Protein AF-A0A9Q0L619-F1 (afdb_monomer)

InterPro domains:
  IPR001357 BRCT domain [PF00533] (3-70)
  IPR006572 Zinc finger, DBF-type [PF07535] (158-201)
  IPR006572 Zinc finger, DBF-type [PS51265] (156-205)
  IPR006572 Zinc finger, DBF-type [SM00586] (156-204)
  IPR038545 DBF-type zinc finger superfamily [G3DSA:6.10.250.3410] (162-202)
  IPR051590 DNA Repli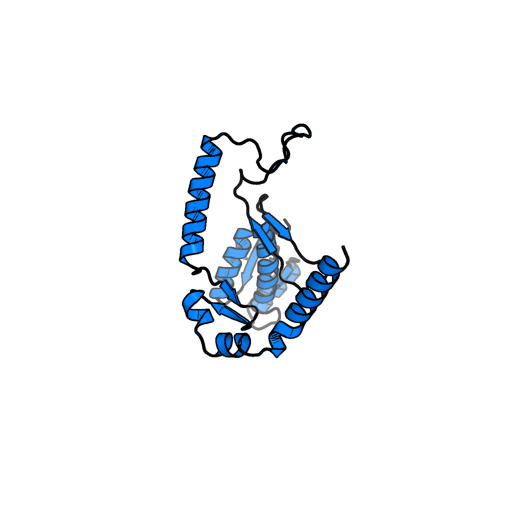cation Regulatory Kinase Subunit [PTHR15375] (3-198)

Solvent-accessible surface area (backbone atoms only — not comparable to full-atom values): 12752 Å² total; per-residue (Å²): 125,96,47,53,78,39,29,34,34,70,57,49,85,53,64,70,61,43,54,51,46,54,54,53,38,46,75,55,42,27,45,81,51,83,85,75,95,48,90,76,42,52,32,39,31,25,68,56,87,60,87,85,45,84,68,57,49,54,55,54,51,52,33,57,76,65,72,32,47,75,38,26,43,65,62,46,46,55,54,45,52,56,51,45,59,58,54,73,54,62,53,95,43,48,53,73,52,68,56,95,82,62,86,55,85,65,48,74,48,81,44,60,94,91,61,66,88,69,89,79,68,93,68,70,99,82,62,88,87,83,68,82,93,58,57,72,66,56,50,51,51,50,48,51,51,48,48,53,52,47,48,59,56,46,72,76,44,74,73,62,43,76,37,85,90,76,74,42,75,39,77,49,68,71,66,49,58,68,32,67,70,48,42,55,54,72,70,37,66,76,79,46,43,70,60,54,50,51,53,54,52,53,58,55,53,63,75,72,109

Structure (mmCIF, N/CA/C/O backbone):
data_AF-A0A9Q0L619-F1
#
_entry.id   AF-A0A9Q0L619-F1
#
loop_
_atom_site.group_PDB
_atom_site.id
_atom_site.type_symbol
_atom_site.label_atom_id
_atom_site.label_alt_id
_atom_site.label_comp_id
_atom_site.label_asym_id
_atom_site.label_entity_id
_atom_site.label_seq_id
_atom_site.pdbx_PDB_ins_code
_atom_site.Cartn_x
_atom_site.Cartn_y
_atom_site.Cartn_z
_atom_site.occupancy
_atom_site.B_iso_or_equiv
_atom_site.auth_seq_id
_atom_site.auth_comp_id
_atom_site.auth_asym_id
_atom_site.auth_atom_id
_atom_site.pdbx_PDB_model_num
ATOM 1 N N . MET A 1 1 ? 10.337 12.611 -24.050 1.00 54.41 1 MET A N 1
ATOM 2 C CA . MET A 1 1 ? 10.538 11.175 -24.346 1.00 54.41 1 MET A CA 1
ATOM 3 C C . MET A 1 1 ? 11.956 11.023 -24.878 1.00 54.41 1 MET A C 1
ATOM 5 O O . MET A 1 1 ? 12.174 11.203 -26.060 1.00 54.41 1 MET A O 1
ATOM 9 N N . GLU A 1 2 ? 12.933 10.817 -23.997 1.00 64.81 2 GLU A N 1
ATOM 10 C CA . GLU A 1 2 ? 14.366 10.989 -24.310 1.00 64.81 2 GLU A CA 1
ATOM 11 C C . GLU A 1 2 ? 14.982 9.846 -25.140 1.00 64.81 2 GLU A C 1
ATOM 13 O O . GLU A 1 2 ? 16.052 10.020 -25.712 1.00 64.81 2 GLU A O 1
ATOM 18 N N . PHE A 1 3 ? 14.319 8.691 -25.227 1.00 70.31 3 PHE 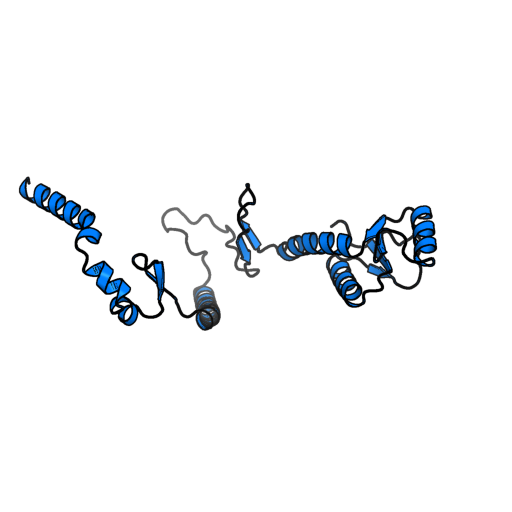A N 1
ATOM 19 C CA . PHE A 1 3 ? 14.845 7.478 -25.872 1.00 70.31 3 PHE A CA 1
ATOM 20 C C . PHE A 1 3 ? 14.018 6.988 -27.068 1.00 70.31 3 PHE A C 1
ATOM 22 O O . PHE A 1 3 ? 14.382 6.002 -27.703 1.00 70.31 3 PHE A O 1
ATOM 29 N N . LYS A 1 4 ? 12.925 7.687 -27.396 1.00 73.88 4 LYS A N 1
ATOM 30 C CA . LYS A 1 4 ? 12.053 7.336 -28.520 1.00 73.88 4 LYS A CA 1
ATOM 31 C C . LYS A 1 4 ? 12.819 7.516 -29.835 1.00 73.88 4 LYS A C 1
ATOM 33 O O . LYS A 1 4 ? 13.366 8.589 -30.072 1.00 73.88 4 LYS A O 1
ATOM 38 N N . GLY A 1 5 ? 12.862 6.472 -30.660 1.00 75.00 5 GLY A N 1
ATOM 39 C CA . GLY A 1 5 ? 13.572 6.445 -31.942 1.00 75.00 5 GLY A CA 1
ATOM 40 C C . GLY A 1 5 ? 15.089 6.260 -31.841 1.00 75.00 5 GLY A C 1
ATOM 41 O O . GLY A 1 5 ? 15.768 6.352 -32.858 1.00 75.00 5 GLY A O 1
ATOM 42 N N . LYS A 1 6 ? 15.640 6.016 -30.643 1.00 84.12 6 LYS A N 1
ATOM 43 C CA . LYS A 1 6 ? 17.080 5.772 -30.469 1.00 84.12 6 LYS A CA 1
ATOM 44 C C . LYS A 1 6 ? 17.405 4.283 -30.598 1.00 84.12 6 LYS A C 1
ATOM 46 O O . LYS A 1 6 ? 16.592 3.436 -30.222 1.00 84.12 6 LYS A O 1
ATOM 51 N N . ILE A 1 7 ? 18.592 3.990 -31.125 1.00 84.31 7 ILE A N 1
ATOM 52 C CA . ILE A 1 7 ? 19.066 2.629 -31.389 1.00 84.31 7 ILE A CA 1
ATOM 53 C C . ILE A 1 7 ? 20.064 2.208 -30.306 1.00 84.31 7 ILE A C 1
ATOM 55 O O . ILE A 1 7 ? 20.978 2.967 -29.966 1.00 84.31 7 ILE A O 1
ATOM 59 N N . PHE A 1 8 ? 19.862 1.005 -29.780 1.00 85.50 8 PHE A N 1
ATOM 60 C CA . PHE A 1 8 ? 20.612 0.395 -28.690 1.00 85.50 8 PHE A CA 1
ATOM 61 C C . PHE A 1 8 ? 21.291 -0.887 -29.176 1.00 85.50 8 PHE A C 1
ATOM 63 O O . PHE A 1 8 ? 20.665 -1.688 -29.868 1.00 85.50 8 PHE A O 1
ATOM 70 N N . PHE A 1 9 ? 22.538 -1.096 -28.767 1.00 84.88 9 PHE A N 1
ATOM 71 C CA . PHE A 1 9 ? 23.253 -2.359 -28.928 1.00 84.88 9 PHE A CA 1
ATOM 72 C C . PHE A 1 9 ? 23.432 -3.014 -27.556 1.00 84.88 9 PHE A C 1
ATOM 74 O O . PHE A 1 9 ? 23.851 -2.351 -26.604 1.00 84.88 9 PHE A O 1
ATOM 81 N N . LEU A 1 10 ? 23.072 -4.293 -27.448 1.00 83.62 10 LEU A N 1
ATOM 82 C CA . LEU A 1 10 ? 23.119 -5.071 -26.206 1.00 83.62 10 LEU A CA 1
ATOM 83 C C . LEU A 1 10 ? 24.195 -6.152 -26.320 1.00 83.62 10 LEU A C 1
ATOM 85 O O . LEU A 1 10 ? 24.004 -7.128 -27.044 1.00 83.62 10 LEU A O 1
ATOM 89 N N . ASP A 1 11 ? 25.267 -5.994 -25.554 1.00 79.88 11 ASP A N 1
ATOM 90 C CA . ASP A 1 11 ? 26.349 -6.965 -25.377 1.00 79.88 11 ASP A CA 1
ATOM 91 C C . ASP A 1 11 ? 26.286 -7.530 -23.948 1.00 79.88 11 ASP A C 1
ATOM 93 O O . ASP A 1 11 ? 27.057 -7.166 -23.060 1.00 79.88 11 ASP A O 1
ATOM 97 N N . ILE A 1 12 ? 25.247 -8.330 -23.700 1.00 79.38 12 ILE A N 1
ATOM 98 C CA . ILE A 1 12 ? 24.914 -8.903 -22.388 1.00 79.38 12 ILE A CA 1
ATOM 99 C C . ILE A 1 12 ? 24.857 -10.421 -22.532 1.00 79.38 12 ILE A C 1
ATOM 101 O O . ILE A 1 12 ? 24.068 -10.938 -23.332 1.00 79.38 12 ILE A O 1
ATOM 105 N N . HIS A 1 13 ? 25.664 -11.129 -21.746 1.00 74.06 13 HIS A N 1
ATOM 106 C CA . HIS A 1 13 ? 25.708 -12.587 -21.692 1.00 74.06 13 HIS A CA 1
ATOM 107 C C . HIS A 1 13 ? 24.589 -13.169 -20.818 1.00 74.06 13 HIS A C 1
ATOM 109 O O . HIS A 1 13 ? 24.157 -14.299 -21.056 1.00 74.06 13 HIS A O 1
ATOM 115 N N . ASP A 1 14 ? 24.059 -12.408 -19.852 1.00 81.50 14 ASP A N 1
ATOM 116 C CA . ASP A 1 14 ? 22.877 -12.821 -19.089 1.00 81.50 14 ASP A CA 1
ATOM 117 C C . ASP A 1 14 ? 21.604 -12.761 -19.952 1.00 81.50 14 ASP A C 1
ATOM 119 O O . ASP A 1 14 ? 21.012 -11.703 -20.191 1.00 81.50 14 ASP A O 1
ATOM 123 N N . SER A 1 15 ? 21.147 -13.939 -20.382 1.00 77.44 15 SER A N 1
ATOM 124 C CA . SER A 1 15 ? 19.909 -14.124 -21.150 1.00 77.44 15 SER A CA 1
ATOM 125 C C . SER A 1 15 ? 18.674 -13.488 -20.497 1.00 77.44 15 SER A C 1
ATOM 127 O O . SER A 1 15 ? 17.857 -12.880 -21.191 1.00 77.44 15 SER A O 1
ATOM 129 N N . THR A 1 16 ? 18.552 -13.546 -19.168 1.00 80.62 16 THR A N 1
ATOM 130 C CA . THR A 1 16 ? 17.366 -13.051 -18.459 1.00 80.62 16 THR A CA 1
ATOM 131 C C . THR A 1 16 ? 17.337 -11.528 -18.400 1.00 80.62 16 THR A C 1
ATOM 133 O O . THR A 1 16 ? 16.283 -10.909 -18.581 1.00 80.62 16 THR A O 1
ATOM 136 N N . LEU A 1 17 ? 18.493 -10.901 -18.174 1.00 78.25 17 LEU A N 1
ATOM 137 C CA . LEU A 1 17 ? 18.645 -9.450 -18.186 1.00 78.25 17 LEU A CA 1
ATOM 138 C C . LEU A 1 17 ? 18.493 -8.899 -19.606 1.00 78.25 17 LEU A C 1
ATOM 140 O O . LEU A 1 17 ? 17.830 -7.879 -19.806 1.00 78.25 17 LEU A O 1
ATOM 144 N N . ARG A 1 18 ? 19.040 -9.607 -20.599 1.00 81.62 18 ARG A N 1
ATOM 145 C CA . ARG A 1 18 ? 18.932 -9.258 -22.017 1.00 81.62 18 ARG A CA 1
ATOM 146 C C . ARG A 1 18 ? 17.475 -9.193 -22.471 1.00 81.62 18 ARG A C 1
ATOM 148 O O . ARG A 1 18 ? 17.062 -8.173 -23.018 1.00 81.62 18 ARG A O 1
ATOM 155 N N . GLU A 1 19 ? 16.676 -10.224 -22.203 1.00 80.88 19 GLU A N 1
ATOM 156 C CA . GLU A 1 19 ? 15.248 -10.240 -22.559 1.00 80.88 19 GLU A CA 1
ATOM 157 C C . GLU A 1 19 ? 14.463 -9.107 -21.885 1.00 80.88 19 GLU A C 1
ATOM 159 O O . GLU A 1 19 ? 13.681 -8.406 -22.537 1.00 80.88 19 GLU A O 1
ATOM 164 N N . LYS A 1 20 ? 14.719 -8.868 -20.592 1.00 81.75 20 LYS A N 1
ATOM 165 C CA . LYS A 1 20 ? 14.098 -7.763 -19.845 1.00 81.75 20 LYS A CA 1
ATOM 166 C C . LYS A 1 20 ? 14.425 -6.407 -20.459 1.00 81.75 20 LYS A C 1
ATOM 168 O O . LYS A 1 20 ? 13.535 -5.570 -20.610 1.00 81.75 20 LYS A O 1
ATOM 173 N N . LEU A 1 21 ? 15.684 -6.183 -20.827 1.00 82.06 21 LEU A N 1
ATOM 174 C CA . LEU A 1 21 ? 16.129 -4.931 -21.428 1.00 82.06 21 LEU A CA 1
ATOM 175 C C . LEU A 1 21 ? 15.549 -4.727 -22.825 1.00 82.06 21 LEU A C 1
ATOM 177 O O . LEU A 1 21 ? 15.097 -3.624 -23.114 1.00 82.06 21 LEU A O 1
ATOM 181 N N . ILE A 1 22 ? 15.474 -5.770 -23.654 1.00 82.56 22 ILE A N 1
ATOM 182 C CA . ILE A 1 22 ? 14.812 -5.701 -24.967 1.00 82.56 22 ILE A CA 1
ATOM 183 C C . ILE A 1 22 ? 13.365 -5.237 -24.803 1.00 82.56 22 ILE A C 1
ATOM 185 O O . ILE A 1 22 ? 12.932 -4.284 -25.458 1.00 82.56 22 ILE A O 1
ATOM 189 N N . TRP A 1 23 ? 12.634 -5.870 -23.885 1.00 80.62 23 TRP A N 1
ATOM 190 C CA . TRP A 1 23 ? 11.243 -5.526 -23.615 1.00 80.62 23 TRP A CA 1
ATOM 191 C C . TRP A 1 23 ? 11.100 -4.085 -23.101 1.00 80.62 23 TRP A C 1
ATOM 193 O O . TRP A 1 23 ? 10.287 -3.311 -23.610 1.00 80.62 23 TRP A O 1
ATOM 203 N N . ASN A 1 24 ? 11.938 -3.690 -22.141 1.00 79.94 24 ASN A N 1
ATOM 204 C CA . ASN A 1 24 ? 11.937 -2.349 -21.560 1.00 79.94 24 ASN A CA 1
ATOM 205 C C . ASN A 1 24 ? 12.303 -1.257 -22.587 1.00 79.94 24 ASN A C 1
ATOM 207 O O . ASN A 1 24 ? 11.672 -0.199 -22.597 1.00 79.94 24 ASN A O 1
ATOM 211 N N . ILE A 1 25 ? 13.285 -1.506 -23.462 1.00 81.81 25 ILE A N 1
ATOM 212 C CA . ILE A 1 25 ? 13.722 -0.587 -24.527 1.00 81.81 25 ILE A CA 1
ATOM 213 C C . ILE A 1 25 ? 12.627 -0.428 -25.587 1.00 81.81 25 ILE A C 1
ATOM 215 O O . ILE A 1 25 ? 12.330 0.694 -26.002 1.00 81.81 25 ILE A O 1
ATOM 219 N N . SER A 1 26 ? 11.974 -1.524 -25.976 1.00 80.62 26 SER A N 1
ATOM 220 C CA . SER A 1 26 ? 10.832 -1.479 -26.893 1.00 80.62 26 SER A CA 1
ATOM 221 C C . SER A 1 26 ? 9.681 -0.647 -26.312 1.00 80.62 26 SER A C 1
ATOM 223 O O . SER A 1 26 ? 9.130 0.221 -26.990 1.00 80.62 26 SER A O 1
ATOM 225 N N . LEU A 1 27 ? 9.388 -0.810 -25.016 1.00 74.44 27 LEU A N 1
ATOM 226 C CA . LEU A 1 27 ? 8.309 -0.092 -24.331 1.00 74.44 27 LEU A CA 1
ATOM 227 C C . LEU A 1 27 ? 8.506 1.436 -24.310 1.00 74.44 27 LEU A C 1
ATOM 229 O O . LEU A 1 27 ? 7.535 2.191 -24.349 1.00 74.44 27 LEU A O 1
ATOM 233 N N . ILE A 1 28 ? 9.754 1.909 -24.257 1.00 75.69 28 ILE A N 1
ATOM 234 C CA . ILE A 1 28 ? 10.086 3.345 -24.323 1.00 75.69 28 ILE A CA 1
ATOM 235 C C . ILE A 1 28 ? 10.243 3.866 -25.764 1.00 75.69 28 ILE A C 1
ATOM 237 O O . ILE A 1 28 ? 10.550 5.048 -25.956 1.00 75.69 28 ILE A O 1
ATOM 241 N N . GLY A 1 29 ? 10.007 3.012 -26.766 1.00 73.38 29 GLY A N 1
ATOM 242 C CA . GLY A 1 29 ? 10.078 3.334 -28.191 1.00 73.38 29 GLY A CA 1
ATOM 243 C C . GLY A 1 29 ? 11.495 3.343 -28.767 1.00 73.38 29 GLY A C 1
ATOM 244 O O . GLY A 1 29 ? 11.736 4.062 -29.736 1.00 73.38 29 GLY A O 1
ATOM 245 N N . GLY A 1 30 ? 12.436 2.625 -28.152 1.00 81.69 30 GLY A N 1
ATOM 246 C CA . GLY A 1 30 ? 13.780 2.394 -28.683 1.00 81.69 30 GLY A CA 1
ATOM 247 C C . GLY A 1 30 ? 13.842 1.147 -29.569 1.00 81.69 30 GLY A C 1
ATOM 248 O O . GLY A 1 30 ? 12.979 0.275 -29.491 1.00 81.69 30 GLY A O 1
ATOM 249 N N . THR A 1 31 ? 14.868 1.061 -30.414 1.00 82.88 31 THR A N 1
ATOM 250 C CA . THR A 1 31 ? 15.132 -0.112 -31.268 1.00 82.88 31 THR A CA 1
ATOM 251 C C . THR A 1 31 ? 16.405 -0.801 -30.808 1.00 82.88 31 THR A C 1
ATOM 253 O O . THR A 1 31 ? 17.385 -0.127 -30.502 1.00 82.88 31 THR A O 1
ATOM 256 N N . VAL A 1 32 ? 16.399 -2.129 -30.756 1.00 83.81 32 VAL A N 1
ATOM 257 C CA . VAL A 1 32 ? 17.567 -2.930 -30.377 1.00 83.81 32 VAL A CA 1
ATOM 258 C C . VAL A 1 32 ? 18.148 -3.588 -31.623 1.00 83.81 32 VAL A C 1
ATOM 260 O O . VAL A 1 32 ? 17.399 -4.165 -32.407 1.00 83.81 32 VAL A O 1
ATOM 263 N N . VAL A 1 33 ? 19.466 -3.504 -31.791 1.00 82.94 33 VAL A N 1
ATOM 264 C CA . VAL A 1 33 ? 20.221 -4.146 -32.875 1.00 82.94 33 VAL A CA 1
ATOM 265 C C . VAL A 1 33 ? 21.254 -5.093 -32.265 1.00 82.94 33 VAL A C 1
ATOM 267 O O . VAL A 1 33 ? 21.857 -4.764 -31.243 1.00 82.94 33 VAL A O 1
ATOM 270 N N . PHE A 1 34 ? 21.442 -6.261 -32.886 1.00 74.81 34 PHE A N 1
ATOM 271 C CA . PHE A 1 34 ? 22.379 -7.299 -32.430 1.00 74.81 34 PHE A CA 1
ATOM 272 C C . PHE A 1 34 ? 23.518 -7.578 -33.411 1.00 74.81 34 PHE A C 1
ATOM 274 O O . PHE A 1 34 ? 24.489 -8.217 -33.023 1.00 74.81 34 PHE A O 1
ATOM 281 N N . ASP A 1 35 ? 23.396 -7.116 -34.655 1.00 67.38 35 ASP A N 1
ATOM 282 C CA . ASP A 1 35 ? 24.240 -7.607 -35.742 1.00 67.38 35 ASP A CA 1
ATOM 283 C C . ASP A 1 35 ? 25.585 -6.874 -35.795 1.00 67.38 35 ASP A C 1
ATOM 285 O O . ASP A 1 35 ? 26.632 -7.498 -35.649 1.00 67.38 35 ASP A O 1
ATOM 289 N N . GLU A 1 36 ? 25.581 -5.543 -35.939 1.00 69.56 36 GLU A N 1
ATOM 290 C CA . GLU A 1 36 ? 26.815 -4.756 -36.064 1.00 69.56 36 GLU A CA 1
ATOM 291 C C . GLU A 1 36 ? 26.719 -3.372 -35.406 1.00 69.56 36 GLU A C 1
ATOM 293 O O . GLU A 1 36 ? 25.668 -2.714 -35.395 1.00 69.56 36 GLU A O 1
ATOM 298 N N . LEU A 1 37 ? 27.859 -2.903 -34.881 1.00 66.75 37 LEU A N 1
ATOM 299 C CA . LEU A 1 37 ? 27.998 -1.583 -34.269 1.00 66.75 37 LEU A CA 1
ATOM 300 C C . LEU A 1 37 ? 28.045 -0.501 -35.360 1.00 66.75 37 LEU A C 1
ATOM 302 O O . LEU A 1 37 ? 29.102 -0.069 -35.813 1.00 66.75 37 LEU A O 1
ATOM 306 N N . THR A 1 38 ? 26.871 -0.073 -35.816 1.00 71.62 38 THR A N 1
ATOM 307 C CA . THR A 1 38 ? 26.756 0.999 -36.814 1.00 71.62 38 THR A CA 1
ATOM 308 C C . THR A 1 38 ? 26.837 2.384 -36.160 1.00 71.62 38 THR A C 1
ATOM 310 O O . THR A 1 38 ? 26.422 2.547 -35.011 1.00 71.62 38 THR A O 1
ATOM 313 N N . PRO A 1 39 ? 27.256 3.439 -36.887 1.00 69.25 39 PRO A N 1
ATOM 314 C CA . PRO A 1 39 ? 27.273 4.817 -36.368 1.00 69.25 39 PRO A CA 1
ATOM 315 C C . PRO A 1 39 ? 25.876 5.367 -36.018 1.00 69.25 39 PRO A C 1
ATOM 317 O O . PRO A 1 39 ? 25.752 6.457 -35.468 1.00 69.25 39 PRO A O 1
ATOM 320 N N . LYS A 1 40 ? 24.805 4.628 -36.340 1.00 74.44 40 LYS A N 1
ATOM 321 C CA . LYS A 1 40 ? 23.425 4.953 -35.957 1.00 74.44 40 LYS A CA 1
ATOM 322 C C . LYS A 1 40 ? 23.088 4.505 -34.527 1.00 74.44 40 LYS A C 1
ATOM 324 O O . LYS A 1 40 ? 22.076 4.945 -33.979 1.00 74.44 40 LYS A O 1
ATOM 329 N N . VAL A 1 41 ? 23.903 3.632 -33.930 1.00 81.56 41 VAL A N 1
ATOM 330 C CA . VAL A 1 41 ? 23.761 3.193 -32.539 1.00 81.56 41 VAL A CA 1
ATOM 331 C C . VAL A 1 41 ? 24.188 4.331 -31.619 1.00 81.56 41 VAL A C 1
ATOM 333 O O . VAL A 1 41 ? 25.293 4.844 -31.722 1.00 81.56 41 VAL A O 1
ATOM 336 N N . LEU A 1 42 ? 23.308 4.724 -30.698 1.00 80.25 42 LEU A N 1
ATOM 337 C CA . LEU A 1 42 ? 23.570 5.819 -29.755 1.00 80.25 42 LEU A CA 1
ATOM 338 C C . LEU A 1 42 ? 23.937 5.317 -28.357 1.00 80.25 42 LEU A C 1
ATOM 340 O O . LEU A 1 42 ? 24.520 6.064 -27.566 1.00 80.25 42 LEU A O 1
ATOM 344 N N . PHE A 1 43 ? 23.594 4.064 -28.052 1.00 81.25 43 PHE A N 1
ATOM 345 C CA . PHE A 1 43 ? 23.818 3.456 -26.749 1.00 81.25 43 PHE A CA 1
ATOM 346 C C . PHE A 1 43 ? 24.356 2.038 -26.879 1.00 81.25 43 PHE A C 1
ATOM 348 O O . PHE A 1 43 ? 23.767 1.213 -27.576 1.00 81.25 43 PHE A O 1
ATOM 355 N N . LEU A 1 44 ? 25.427 1.765 -26.147 1.00 82.44 44 LEU A N 1
ATOM 356 C CA . LEU A 1 44 ? 25.997 0.441 -25.953 1.00 82.44 44 LEU A CA 1
ATOM 357 C C . LEU A 1 44 ? 25.733 0.015 -24.507 1.00 82.44 44 LEU A C 1
ATOM 359 O O . LEU A 1 44 ? 26.037 0.764 -23.579 1.00 82.44 44 LEU A O 1
ATOM 363 N N . ILE A 1 45 ? 25.156 -1.167 -24.316 1.00 83.88 45 ILE A N 1
ATOM 364 C CA . ILE A 1 45 ? 24.856 -1.714 -22.994 1.00 83.88 45 ILE A CA 1
ATOM 365 C C . ILE A 1 45 ? 25.629 -3.023 -22.827 1.00 83.88 45 ILE A C 1
ATOM 367 O O . ILE A 1 45 ? 25.413 -3.946 -23.608 1.00 83.88 45 ILE A O 1
ATOM 371 N N . THR A 1 46 ? 26.500 -3.096 -21.821 1.00 81.56 46 THR A N 1
ATOM 372 C CA . THR A 1 46 ? 27.388 -4.243 -21.552 1.00 81.56 46 THR A CA 1
ATOM 373 C C . THR A 1 46 ? 27.101 -4.880 -20.190 1.00 81.56 46 THR A C 1
ATOM 375 O O . THR A 1 46 ? 26.528 -4.222 -19.325 1.00 81.56 46 THR A O 1
ATOM 378 N N . ASP A 1 47 ? 27.516 -6.127 -19.946 1.00 71.00 47 ASP A N 1
ATOM 379 C CA . ASP A 1 47 ? 27.342 -6.786 -18.631 1.00 71.00 47 ASP A CA 1
ATOM 380 C C . ASP A 1 47 ? 27.996 -6.021 -17.471 1.00 71.00 47 ASP A C 1
ATOM 382 O O . ASP A 1 47 ? 27.416 -5.873 -16.396 1.00 71.00 47 ASP A O 1
ATOM 386 N N . SER A 1 48 ? 29.188 -5.471 -17.692 1.00 63.56 48 SER A N 1
ATOM 387 C CA . SER A 1 48 ? 29.895 -4.646 -16.718 1.00 63.56 48 SER A CA 1
ATOM 388 C C . SER A 1 48 ? 30.554 -3.452 -17.409 1.00 63.56 48 SER A C 1
ATOM 390 O O . SER A 1 48 ? 30.985 -3.521 -18.562 1.00 63.56 48 SER A O 1
ATOM 392 N N . ALA A 1 49 ? 30.625 -2.316 -16.707 1.00 55.88 49 ALA A N 1
ATOM 393 C CA . ALA A 1 49 ? 31.310 -1.112 -17.192 1.00 55.88 49 ALA A CA 1
ATOM 394 C C . ALA A 1 49 ? 32.848 -1.268 -17.209 1.00 55.88 49 ALA A C 1
ATOM 396 O O . ALA A 1 49 ? 33.563 -0.360 -17.633 1.00 55.88 49 ALA A O 1
ATOM 397 N N . THR A 1 50 ? 33.359 -2.406 -16.729 1.00 53.62 50 THR A N 1
ATOM 398 C CA . THR A 1 50 ? 34.781 -2.696 -16.538 1.00 53.62 50 THR A CA 1
ATOM 399 C C . THR A 1 50 ? 35.171 -3.975 -17.270 1.00 53.62 50 THR A C 1
ATOM 401 O O . THR A 1 50 ? 34.682 -5.047 -16.934 1.00 53.62 50 THR A O 1
ATOM 404 N N . HIS A 1 51 ? 36.083 -3.827 -18.237 1.00 54.16 51 HIS A N 1
ATOM 405 C CA . HIS A 1 51 ? 36.821 -4.863 -18.969 1.00 54.16 51 HIS A CA 1
ATOM 406 C C . HIS A 1 51 ? 36.823 -6.254 -18.315 1.00 54.16 51 HIS A C 1
ATOM 408 O O . HIS A 1 51 ? 37.611 -6.500 -17.403 1.00 54.16 51 HIS A O 1
ATOM 414 N N . GLN A 1 52 ? 36.006 -7.179 -18.824 1.00 47.50 52 GLN A N 1
ATOM 415 C CA . GLN A 1 52 ? 36.111 -8.597 -18.453 1.00 47.50 52 GLN A CA 1
ATOM 416 C C . GLN A 1 52 ? 36.165 -9.571 -19.645 1.00 47.50 52 GLN A C 1
ATOM 418 O O . GLN A 1 52 ? 36.228 -10.775 -19.431 1.00 47.50 52 GLN A O 1
ATOM 423 N N . SER A 1 53 ? 36.273 -9.103 -20.897 1.00 50.97 53 SER A N 1
ATOM 424 C CA . SER A 1 53 ? 36.697 -9.977 -22.009 1.00 50.97 53 SER A CA 1
ATOM 425 C C . SER A 1 53 ? 37.434 -9.221 -23.124 1.00 50.97 53 SER A C 1
ATOM 427 O O . SER A 1 53 ? 37.125 -8.063 -23.406 1.00 50.97 53 SER A O 1
ATOM 429 N N . GLU A 1 54 ? 38.378 -9.879 -23.803 1.00 50.22 54 GLU A N 1
ATOM 430 C CA . GLU A 1 54 ? 39.138 -9.328 -24.945 1.00 50.22 54 GLU A CA 1
ATOM 431 C C . GLU A 1 54 ? 38.258 -8.946 -26.154 1.00 50.22 54 GLU A C 1
ATOM 433 O O . GLU A 1 54 ? 38.670 -8.157 -27.000 1.00 50.22 54 GLU A O 1
ATOM 438 N N . LYS A 1 55 ? 37.026 -9.471 -26.239 1.00 54.16 55 LYS A N 1
ATOM 439 C CA . LYS A 1 55 ? 36.041 -9.100 -27.273 1.00 54.16 55 LYS A CA 1
ATOM 440 C C . LYS A 1 55 ? 35.239 -7.851 -26.900 1.00 54.16 55 LYS A C 1
ATOM 442 O O . LYS A 1 55 ? 34.951 -7.024 -27.757 1.00 54.16 55 LYS A O 1
ATOM 447 N N . SER A 1 56 ? 34.923 -7.677 -25.618 1.00 57.12 56 SER A N 1
ATOM 448 C CA . SER A 1 56 ? 34.248 -6.466 -25.129 1.00 57.12 56 SER A CA 1
ATOM 449 C C . SER A 1 56 ? 35.162 -5.234 -25.185 1.00 57.12 56 SER A C 1
ATOM 451 O O . SER A 1 56 ? 34.694 -4.117 -25.399 1.00 57.12 56 SER A O 1
ATOM 453 N N . SER A 1 57 ? 36.484 -5.414 -25.060 1.00 61.91 57 SER A N 1
ATOM 454 C CA . SER A 1 57 ? 37.452 -4.311 -25.107 1.00 61.91 57 SER A CA 1
ATOM 455 C C . SER A 1 57 ? 37.547 -3.655 -26.487 1.00 61.91 57 SER A C 1
ATOM 457 O O . SER A 1 57 ? 37.638 -2.428 -26.554 1.00 61.91 57 SER A O 1
ATOM 459 N N . SER A 1 58 ? 37.473 -4.431 -27.574 1.00 67.62 58 SER A N 1
ATOM 460 C CA . SER A 1 58 ? 37.486 -3.904 -28.943 1.00 67.62 58 SER A CA 1
ATOM 461 C C . SER A 1 58 ? 36.182 -3.173 -29.280 1.00 67.62 58 SER A C 1
ATOM 463 O O . SER A 1 58 ? 36.229 -2.051 -29.780 1.00 67.62 58 SER A O 1
ATOM 465 N N . LEU A 1 59 ? 35.024 -3.721 -28.890 1.00 70.88 59 LEU A N 1
ATOM 466 C CA . LEU A 1 59 ? 33.716 -3.070 -29.060 1.00 70.88 59 LEU A CA 1
ATOM 467 C C . LEU A 1 59 ? 33.614 -1.745 -28.292 1.00 70.88 59 LEU A C 1
ATOM 469 O O . LEU A 1 59 ? 33.116 -0.753 -28.824 1.00 70.88 59 LEU A O 1
ATOM 473 N N . ILE A 1 60 ? 34.134 -1.693 -27.063 1.00 71.75 60 ILE A N 1
ATOM 474 C CA . ILE A 1 60 ? 34.170 -0.472 -26.247 1.00 71.75 60 ILE A CA 1
ATOM 475 C C . ILE A 1 60 ? 35.101 0.585 -26.865 1.00 71.75 60 ILE A C 1
ATOM 477 O O . ILE A 1 60 ? 34.784 1.775 -26.825 1.00 71.75 60 ILE A O 1
ATOM 481 N N . GLN A 1 61 ? 36.236 0.186 -27.448 1.00 70.69 61 GLN A N 1
ATOM 482 C CA . GLN A 1 61 ? 37.144 1.108 -28.143 1.00 70.69 61 GLN A CA 1
ATOM 483 C C . GLN A 1 61 ? 36.499 1.692 -29.407 1.00 70.69 61 GLN A C 1
ATOM 485 O O . GLN A 1 61 ? 36.531 2.910 -29.596 1.00 70.69 61 GLN A O 1
ATOM 490 N N . THR A 1 62 ? 35.835 0.863 -30.216 1.00 71.75 62 THR A N 1
ATOM 491 C CA . THR A 1 62 ? 35.070 1.320 -31.386 1.00 71.75 62 THR A CA 1
ATOM 492 C C . THR A 1 62 ? 33.916 2.240 -30.977 1.00 71.75 62 THR A C 1
ATOM 494 O O . THR A 1 62 ? 33.724 3.295 -31.579 1.00 71.75 62 THR A O 1
ATOM 497 N N . ALA A 1 63 ? 33.198 1.910 -29.900 1.00 72.38 63 ALA A N 1
ATOM 498 C CA . ALA A 1 63 ? 32.121 2.739 -29.361 1.00 72.38 63 ALA A CA 1
ATOM 499 C C . ALA A 1 63 ? 32.611 4.119 -28.890 1.00 72.38 63 ALA A C 1
ATOM 501 O O . ALA A 1 63 ? 31.945 5.124 -29.141 1.00 72.38 63 ALA A O 1
ATOM 502 N N . LYS A 1 64 ? 33.794 4.189 -28.261 1.00 75.06 64 LYS A N 1
ATOM 503 C CA . LYS A 1 64 ? 34.437 5.459 -27.884 1.00 75.06 64 LYS A CA 1
ATOM 504 C C . LYS A 1 64 ? 34.823 6.289 -29.110 1.00 75.06 64 LYS A C 1
ATOM 506 O O . LYS A 1 64 ? 34.590 7.494 -29.105 1.00 75.06 64 LYS A O 1
ATOM 511 N N . GLY A 1 65 ? 35.343 5.654 -30.164 1.00 74.19 65 GLY A N 1
ATOM 512 C CA . GLY A 1 65 ? 35.652 6.317 -31.439 1.00 74.19 65 GLY A CA 1
ATOM 513 C C . GLY A 1 65 ? 34.416 6.868 -32.161 1.00 74.19 65 GLY A C 1
ATOM 514 O O . GLY A 1 65 ? 34.499 7.891 -32.833 1.00 74.19 65 GLY A O 1
ATOM 515 N N . LEU A 1 66 ? 33.257 6.233 -31.967 1.00 76.06 66 LEU A N 1
ATOM 516 C CA . LEU A 1 66 ? 31.964 6.642 -32.526 1.00 76.06 66 LEU A CA 1
ATOM 517 C C . LEU A 1 66 ? 31.135 7.543 -31.586 1.00 76.06 66 LEU A C 1
ATOM 519 O O . LEU A 1 66 ? 30.000 7.884 -31.912 1.00 76.06 66 LEU A O 1
ATOM 523 N N . ASN A 1 67 ? 31.685 7.942 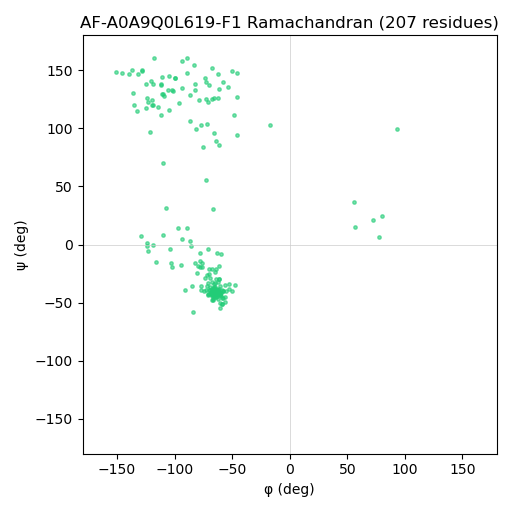-30.432 1.00 75.69 67 ASN A N 1
ATOM 524 C CA . ASN A 1 67 ? 31.021 8.769 -29.414 1.00 75.69 67 ASN A CA 1
ATOM 525 C C . ASN A 1 67 ? 29.678 8.187 -28.904 1.00 75.69 67 ASN A C 1
ATOM 527 O O . ASN A 1 67 ? 28.714 8.908 -28.628 1.00 75.69 67 ASN A O 1
ATOM 531 N N . ILE A 1 68 ? 29.611 6.860 -28.790 1.00 81.88 68 ILE A N 1
ATOM 532 C CA . ILE A 1 68 ? 28.442 6.110 -28.316 1.00 81.88 68 ILE A CA 1
ATOM 533 C C . ILE A 1 68 ? 28.432 6.102 -26.782 1.00 81.88 68 ILE A C 1
ATOM 535 O O . ILE A 1 68 ? 29.464 5.908 -26.138 1.00 81.88 68 ILE A O 1
ATOM 539 N N . LYS A 1 69 ? 27.256 6.281 -26.166 1.00 81.00 69 LYS A N 1
ATOM 540 C CA . LYS A 1 69 ? 27.124 6.252 -24.700 1.00 81.00 69 LYS A CA 1
ATOM 541 C C . LYS A 1 69 ? 27.110 4.817 -24.180 1.00 81.00 69 LYS A C 1
ATOM 543 O O . LYS A 1 69 ? 26.250 4.034 -24.573 1.00 81.00 69 LYS A O 1
ATOM 548 N N . ILE A 1 70 ? 28.020 4.501 -23.264 1.00 81.69 70 ILE A N 1
ATOM 549 C CA . ILE A 1 70 ? 28.191 3.152 -22.713 1.00 81.69 70 ILE A CA 1
ATOM 550 C C . ILE A 1 70 ? 27.536 3.071 -21.332 1.00 81.69 70 ILE A C 1
ATOM 552 O O . ILE A 1 70 ? 27.763 3.938 -20.489 1.00 81.69 70 ILE A O 1
ATOM 556 N N . TYR A 1 71 ? 26.739 2.031 -21.103 1.00 81.00 71 TYR A N 1
ATOM 557 C CA . TYR A 1 71 ? 26.087 1.753 -19.826 1.00 81.00 71 TYR A CA 1
ATOM 558 C C . TYR A 1 71 ? 26.285 0.294 -19.415 1.00 81.00 71 TYR A C 1
ATOM 560 O O . TYR A 1 71 ? 26.268 -0.596 -20.259 1.00 81.00 71 TYR A O 1
ATOM 568 N N . ALA A 1 72 ? 26.391 0.036 -18.112 1.00 81.56 72 ALA A N 1
ATOM 569 C CA . ALA A 1 72 ? 26.255 -1.324 -17.599 1.00 81.56 72 ALA A CA 1
ATOM 570 C C . ALA A 1 72 ? 24.778 -1.758 -17.633 1.00 81.56 72 ALA A C 1
ATOM 572 O O . ALA A 1 72 ? 23.888 -0.953 -17.344 1.00 81.56 72 ALA A O 1
ATOM 573 N N . GLY A 1 73 ? 24.517 -3.028 -17.943 1.00 77.25 73 GLY A N 1
ATOM 574 C CA . GLY A 1 73 ? 23.183 -3.606 -18.098 1.00 77.25 73 GLY A CA 1
ATOM 575 C C . GLY A 1 73 ? 22.313 -3.417 -16.865 1.00 77.25 73 GLY A C 1
ATOM 576 O O . GLY A 1 73 ? 21.178 -2.956 -16.979 1.00 77.25 73 GLY A O 1
ATOM 577 N N . GLU A 1 74 ? 22.860 -3.666 -15.675 1.00 78.00 74 GLU A N 1
ATOM 578 C CA . GLU A 1 74 ? 22.138 -3.461 -14.416 1.00 78.00 74 GLU A CA 1
ATOM 579 C C . GLU A 1 74 ? 21.823 -1.984 -14.151 1.00 78.00 74 GLU A C 1
ATOM 581 O O . GLU A 1 74 ? 20.692 -1.639 -13.802 1.00 78.00 74 GLU A O 1
ATOM 586 N N . GLN A 1 75 ? 22.797 -1.094 -14.367 1.00 78.31 75 GLN A N 1
ATOM 587 C CA . GLN A 1 75 ? 22.616 0.349 -14.176 1.00 78.31 75 GLN A CA 1
ATOM 588 C C . GLN A 1 75 ? 21.562 0.900 -15.138 1.00 78.31 75 GLN A C 1
ATOM 590 O O . GLN A 1 75 ? 20.693 1.685 -14.753 1.00 78.31 75 GLN A O 1
ATOM 595 N N . PHE A 1 76 ? 21.606 0.459 -16.395 1.00 80.44 76 PHE A N 1
ATOM 596 C CA . PHE A 1 76 ? 20.628 0.853 -17.392 1.00 80.44 76 PHE A CA 1
ATOM 597 C C . PHE A 1 76 ? 19.248 0.278 -17.076 1.00 80.44 76 PHE A C 1
ATOM 599 O O . PHE A 1 76 ? 18.259 1.002 -17.173 1.00 80.44 76 PHE A O 1
ATOM 606 N N . ASN A 1 77 ? 19.165 -0.972 -16.613 1.00 80.00 77 ASN A N 1
ATOM 607 C CA . ASN A 1 77 ? 17.897 -1.569 -16.211 1.00 80.00 77 ASN A CA 1
ATOM 608 C C . ASN A 1 77 ? 17.254 -0.804 -15.042 1.00 80.00 77 ASN A C 1
ATOM 610 O O . ASN A 1 77 ? 16.072 -0.487 -15.113 1.00 80.00 77 ASN A O 1
ATOM 614 N N . GLN A 1 78 ? 18.018 -0.394 -14.025 1.00 77.94 78 GLN A N 1
ATOM 615 C CA . GLN A 1 78 ? 17.496 0.441 -12.932 1.00 77.94 78 GLN A CA 1
ATOM 616 C C . GLN A 1 78 ? 17.004 1.816 -13.423 1.00 77.94 78 GLN A C 1
ATOM 618 O O . GLN A 1 78 ? 15.965 2.318 -12.979 1.00 77.94 78 GLN A O 1
ATOM 623 N N . LEU A 1 79 ? 17.715 2.437 -14.372 1.00 76.69 79 LEU A N 1
ATOM 624 C CA . LEU A 1 79 ? 17.281 3.690 -15.002 1.00 76.69 79 LEU A CA 1
ATOM 625 C C . LEU A 1 79 ? 15.983 3.510 -15.802 1.00 76.69 79 LEU A C 1
ATOM 627 O O . LEU A 1 79 ? 15.095 4.370 -15.744 1.00 76.69 79 LEU A O 1
ATOM 631 N N . LEU A 1 80 ? 15.861 2.398 -16.530 1.00 74.19 80 LEU A N 1
ATOM 632 C CA . L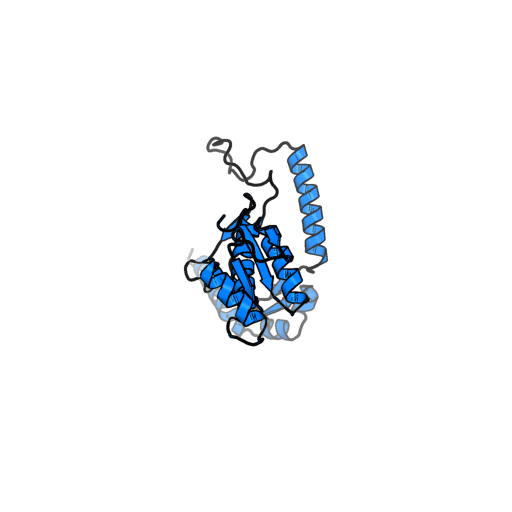EU A 1 80 ? 14.660 2.046 -17.277 1.00 74.19 80 LEU A CA 1
ATOM 633 C C . LEU A 1 80 ? 13.493 1.737 -16.353 1.00 74.19 80 LEU A C 1
ATOM 635 O O . LEU A 1 80 ? 12.424 2.290 -16.567 1.00 74.19 80 LEU A O 1
ATOM 639 N N . GLU A 1 81 ? 13.669 0.915 -15.323 1.00 71.38 81 GLU A N 1
ATOM 640 C CA . GLU A 1 81 ? 12.606 0.540 -14.389 1.00 71.38 81 GLU A CA 1
ATOM 641 C C . GLU A 1 81 ? 12.006 1.771 -13.717 1.00 71.38 81 GLU A C 1
ATOM 643 O O . GLU A 1 81 ? 10.787 1.951 -13.739 1.00 71.38 81 GLU A O 1
ATOM 648 N N . ASN A 1 82 ? 12.846 2.690 -13.237 1.00 64.62 82 ASN A N 1
ATOM 649 C CA . ASN A 1 82 ? 12.379 3.961 -12.698 1.00 64.62 82 ASN A CA 1
ATOM 650 C C . ASN A 1 82 ? 11.578 4.746 -13.751 1.00 64.62 82 ASN A C 1
ATOM 652 O O . ASN A 1 82 ? 10.431 5.124 -13.502 1.00 64.62 82 ASN A O 1
ATOM 656 N N . LYS A 1 83 ? 12.111 4.930 -14.967 1.00 64.94 83 LYS A N 1
ATOM 657 C CA . LYS A 1 83 ? 11.413 5.670 -16.037 1.00 64.94 83 LYS A CA 1
ATOM 658 C C . LYS A 1 83 ? 10.141 4.973 -16.535 1.00 64.94 83 LYS A C 1
ATOM 660 O O . LYS A 1 83 ? 9.178 5.663 -16.861 1.00 64.94 83 LYS A O 1
ATOM 665 N N . ILE A 1 84 ? 10.093 3.645 -16.571 1.00 59.94 84 ILE A N 1
ATOM 666 C CA . ILE A 1 84 ? 8.939 2.839 -16.989 1.00 59.94 84 ILE A CA 1
ATOM 667 C C . ILE A 1 84 ? 7.853 2.884 -15.922 1.00 59.94 84 ILE A C 1
ATOM 669 O O . ILE A 1 84 ? 6.683 3.020 -16.267 1.00 59.94 84 ILE A O 1
ATOM 673 N N . ILE A 1 85 ? 8.209 2.851 -14.638 1.00 56.12 85 ILE A N 1
ATOM 674 C CA . ILE A 1 85 ? 7.261 3.074 -13.544 1.00 56.12 85 ILE A CA 1
ATOM 675 C C . ILE A 1 85 ? 6.624 4.465 -13.675 1.00 56.12 85 ILE A C 1
ATOM 677 O O . ILE A 1 85 ? 5.409 4.589 -13.533 1.00 56.12 85 ILE A O 1
ATOM 681 N N . TYR A 1 86 ? 7.399 5.497 -14.022 1.00 50.19 86 TYR A N 1
ATOM 682 C CA . TYR A 1 86 ? 6.849 6.829 -14.305 1.00 50.19 86 TYR A CA 1
ATOM 683 C C . TYR A 1 86 ? 6.069 6.898 -15.629 1.00 50.19 86 TYR A C 1
ATOM 685 O O . TYR A 1 86 ? 5.086 7.626 -15.710 1.00 50.19 86 TYR A O 1
ATOM 693 N N . SER A 1 87 ? 6.454 6.138 -16.659 1.00 50.03 87 SER A N 1
ATOM 694 C CA . SER A 1 87 ? 5.803 6.136 -17.978 1.00 50.03 87 SER A CA 1
ATOM 695 C C . SER A 1 87 ? 4.485 5.360 -17.992 1.00 50.03 87 SER A C 1
ATOM 697 O O . SER A 1 87 ? 3.517 5.828 -18.581 1.00 50.03 87 SER A O 1
ATOM 699 N N . LYS A 1 88 ? 4.394 4.221 -17.295 1.00 51.62 88 LYS A N 1
ATOM 700 C CA . LYS A 1 88 ? 3.139 3.469 -17.106 1.00 51.62 88 LYS A CA 1
ATOM 701 C C . LYS A 1 88 ? 2.100 4.269 -16.312 1.00 51.62 88 LYS A C 1
ATOM 703 O O . LYS A 1 88 ? 0.914 4.000 -16.420 1.00 51.62 88 LYS A O 1
ATOM 708 N N . ARG A 1 89 ? 2.535 5.277 -15.548 1.00 50.19 89 ARG A N 1
ATOM 709 C CA . ARG A 1 89 ? 1.663 6.210 -14.815 1.00 50.19 89 ARG A CA 1
ATOM 710 C C . ARG A 1 89 ? 1.192 7.409 -15.655 1.00 50.19 89 ARG A C 1
ATOM 712 O O . ARG A 1 89 ? 0.445 8.228 -15.138 1.00 50.19 89 ARG A O 1
ATOM 719 N N . LYS A 1 90 ? 1.615 7.525 -16.924 1.00 48.44 90 LYS A N 1
ATOM 720 C CA . LYS A 1 90 ? 1.218 8.603 -17.855 1.00 48.44 90 LYS A CA 1
ATOM 721 C C . LYS A 1 90 ? -0.038 8.301 -18.674 1.00 48.44 90 LYS A C 1
ATOM 723 O O . LYS A 1 90 ? -0.298 9.001 -19.649 1.00 48.44 90 LYS A O 1
ATOM 728 N N . THR A 1 91 ? -0.832 7.293 -18.325 1.00 53.44 91 THR A N 1
ATOM 729 C CA . THR A 1 91 ? -2.219 7.305 -18.805 1.00 53.44 91 THR A CA 1
ATOM 730 C C . THR A 1 91 ? -2.882 8.562 -18.226 1.00 53.44 91 THR A C 1
ATOM 732 O O . THR A 1 91 ? -2.721 8.802 -17.026 1.00 53.44 91 THR A O 1
ATOM 735 N N . PRO A 1 92 ? -3.618 9.362 -19.016 1.00 59.16 92 PRO A N 1
ATOM 736 C CA . PRO A 1 92 ? -4.168 10.653 -18.576 1.00 59.16 92 PRO A CA 1
ATOM 737 C C . PRO A 1 92 ? -5.132 10.549 -17.378 1.00 59.16 92 PRO A C 1
ATOM 739 O O . PRO A 1 92 ? -5.496 11.557 -16.781 1.00 59.16 92 PRO A O 1
ATOM 742 N N . ASN A 1 93 ? -5.494 9.327 -16.981 1.00 68.31 93 ASN A N 1
ATOM 743 C CA . ASN A 1 93 ? -6.506 9.022 -15.984 1.00 68.31 93 ASN A CA 1
ATOM 744 C C . ASN A 1 93 ? -5.941 8.509 -14.654 1.00 68.31 93 ASN A C 1
ATOM 746 O O . ASN A 1 93 ? -6.582 7.696 -13.992 1.00 68.31 93 ASN A O 1
ATOM 750 N N . ILE A 1 94 ? -4.749 8.948 -14.240 1.00 72.06 94 ILE A N 1
ATOM 751 C CA . ILE A 1 94 ? -4.187 8.588 -12.930 1.00 72.06 94 ILE A CA 1
ATOM 752 C C . ILE A 1 94 ? -3.953 9.841 -12.093 1.00 72.06 94 ILE A C 1
ATOM 754 O O . ILE A 1 94 ? -3.213 10.739 -12.482 1.00 72.06 94 ILE A O 1
ATOM 758 N N . ILE A 1 95 ? -4.534 9.857 -10.893 1.00 78.44 95 ILE A N 1
ATOM 759 C CA . ILE A 1 95 ? -4.190 10.824 -9.849 1.00 78.44 95 ILE A CA 1
ATOM 760 C C . ILE A 1 95 ? -3.175 10.160 -8.927 1.00 78.44 95 ILE A C 1
ATOM 762 O O . ILE A 1 95 ? -3.462 9.111 -8.343 1.00 78.44 95 ILE A O 1
ATOM 766 N N . VAL A 1 96 ? -2.000 10.772 -8.793 1.00 81.44 96 VAL A N 1
ATOM 767 C CA . VAL A 1 96 ? -0.959 10.354 -7.850 1.00 81.44 96 VAL A CA 1
ATOM 768 C C . VAL A 1 96 ? -0.849 11.407 -6.756 1.00 81.44 96 VAL A C 1
ATOM 770 O O . VAL A 1 96 ? -0.741 12.594 -7.045 1.00 81.44 96 VAL A O 1
ATOM 773 N N . VAL A 1 97 ? -0.883 10.958 -5.506 1.00 84.25 97 VAL A N 1
ATOM 774 C CA . VAL A 1 97 ? -0.646 11.784 -4.324 1.00 84.25 97 VAL A CA 1
ATOM 775 C C . VAL A 1 97 ? 0.634 11.292 -3.673 1.00 84.25 97 VAL A C 1
ATOM 777 O O . VAL A 1 97 ? 0.732 10.135 -3.254 1.00 84.25 97 VAL A O 1
ATOM 780 N N . GLU A 1 98 ? 1.612 12.180 -3.609 1.00 87.94 98 GLU A N 1
ATOM 781 C CA . GLU A 1 98 ? 2.904 11.946 -2.987 1.00 87.94 98 GLU A CA 1
ATOM 782 C C . GLU A 1 98 ? 3.140 13.029 -1.942 1.00 87.94 98 GLU A C 1
ATOM 784 O O . GLU A 1 98 ? 2.813 14.198 -2.156 1.00 87.94 98 GLU A O 1
ATOM 789 N N . ASP A 1 99 ? 3.661 12.612 -0.795 1.00 88.19 99 ASP A N 1
ATOM 790 C CA . ASP A 1 99 ? 4.089 13.542 0.234 1.00 88.19 99 ASP A CA 1
ATOM 791 C C . ASP A 1 99 ? 5.378 14.244 -0.210 1.00 88.19 99 ASP A C 1
ATOM 793 O O . ASP A 1 99 ? 6.281 13.609 -0.760 1.00 88.19 99 ASP A O 1
ATOM 797 N N . SER A 1 100 ? 5.489 15.544 0.055 1.00 85.31 100 SER A N 1
ATOM 798 C CA . SER A 1 100 ? 6.646 16.348 -0.353 1.00 85.31 100 SER A CA 1
ATOM 799 C C . SER A 1 100 ? 7.944 15.851 0.282 1.00 85.31 100 SER A C 1
ATOM 801 O O . SER A 1 100 ? 9.008 15.946 -0.330 1.00 85.31 100 SER A O 1
ATOM 803 N N . THR A 1 101 ? 7.850 15.266 1.478 1.00 88.44 101 THR A N 1
ATOM 804 C CA . THR A 1 101 ? 8.994 14.715 2.212 1.00 88.44 101 THR A CA 1
ATOM 805 C C . THR A 1 101 ? 9.457 13.352 1.685 1.00 88.44 101 THR A C 1
ATOM 807 O O . THR A 1 101 ? 10.551 12.906 2.021 1.00 88.44 101 THR A O 1
ATOM 810 N N . LYS A 1 102 ? 8.646 12.683 0.850 1.00 80.81 102 LYS A N 1
ATOM 811 C CA . LYS A 1 102 ? 8.913 11.360 0.251 1.00 80.81 102 LYS A CA 1
ATOM 812 C C . LYS A 1 102 ? 9.188 10.218 1.236 1.00 80.81 102 LYS A C 1
ATOM 814 O O . LYS A 1 102 ? 9.643 9.152 0.827 1.00 80.81 102 LYS A O 1
ATOM 819 N N . ILE A 1 103 ? 8.877 10.389 2.519 1.00 87.62 103 ILE A N 1
ATOM 820 C CA . ILE A 1 103 ? 9.025 9.318 3.520 1.00 87.62 103 ILE A CA 1
ATOM 821 C C . ILE A 1 103 ? 7.882 8.297 3.449 1.00 87.62 103 ILE A C 1
ATOM 823 O O . ILE A 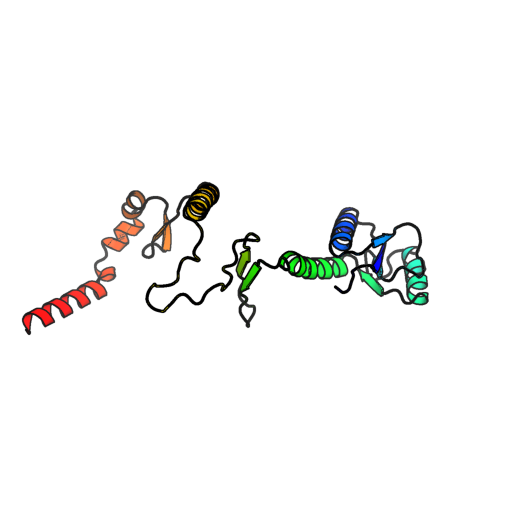1 103 ? 8.000 7.171 3.934 1.00 87.62 103 ILE A O 1
ATOM 827 N N . HIS A 1 104 ? 6.758 8.683 2.843 1.00 84.69 104 HIS A N 1
ATOM 828 C CA . HIS A 1 104 ? 5.576 7.846 2.708 1.00 84.69 104 HIS A CA 1
ATOM 829 C C . HIS A 1 104 ? 5.421 7.312 1.289 1.00 84.69 104 HIS A C 1
ATOM 831 O O . HIS A 1 104 ? 5.696 7.988 0.299 1.00 84.69 104 HIS A O 1
ATOM 837 N N . ARG A 1 105 ? 4.919 6.077 1.191 1.00 74.69 105 ARG A N 1
ATOM 838 C CA . ARG A 1 105 ? 4.628 5.446 -0.096 1.00 74.69 105 ARG A CA 1
ATOM 839 C C . ARG A 1 105 ? 3.555 6.258 -0.845 1.00 74.69 105 ARG A C 1
ATOM 841 O O . ARG A 1 105 ? 2.463 6.418 -0.296 1.00 74.69 105 ARG A O 1
ATOM 848 N N . PRO A 1 106 ? 3.805 6.682 -2.098 1.00 82.69 106 PRO A N 1
ATOM 849 C CA . PRO A 1 106 ? 2.812 7.391 -2.897 1.00 82.69 106 PRO A CA 1
ATOM 850 C C . PRO A 1 106 ? 1.534 6.572 -3.082 1.00 82.69 106 PRO A C 1
ATOM 852 O O . PRO A 1 106 ? 1.579 5.358 -3.321 1.00 82.69 106 PRO A O 1
ATOM 855 N N . SER A 1 107 ? 0.393 7.249 -3.005 1.00 79.06 107 SER A N 1
ATOM 856 C CA . SER A 1 107 ? -0.918 6.670 -3.287 1.00 79.06 107 SER A CA 1
ATOM 857 C C . SER A 1 107 ? -1.347 7.047 -4.698 1.00 79.06 107 SER A C 1
ATOM 859 O O . SER A 1 107 ? -1.085 8.155 -5.158 1.00 79.06 107 SER A O 1
ATOM 861 N N . PHE A 1 108 ? -2.011 6.136 -5.401 1.00 79.12 108 PHE A N 1
ATOM 862 C CA . PHE A 1 108 ? -2.493 6.401 -6.751 1.00 79.12 108 PHE A CA 1
ATOM 863 C C . PHE A 1 108 ? -3.902 5.865 -6.955 1.00 79.12 108 PHE A C 1
ATOM 865 O O . PHE A 1 108 ? -4.313 4.863 -6.358 1.00 79.12 108 PHE A O 1
ATOM 872 N N . ARG A 1 109 ? -4.643 6.537 -7.833 1.00 75.62 109 ARG A N 1
ATOM 873 C CA . ARG A 1 109 ? -5.956 6.098 -8.281 1.00 75.62 109 ARG A CA 1
ATOM 874 C C . ARG A 1 109 ? -6.064 6.238 -9.786 1.00 75.62 109 ARG A C 1
ATOM 876 O O . ARG A 1 109 ? -5.957 7.338 -10.315 1.00 75.62 109 ARG A O 1
ATOM 883 N N . GLU A 1 110 ? -6.303 5.107 -10.431 1.00 75.50 110 GLU A N 1
ATOM 884 C CA . GLU A 1 110 ? -6.554 5.013 -11.863 1.00 75.50 110 GLU A CA 1
ATOM 885 C C . GLU A 1 110 ? -8.061 5.048 -12.138 1.00 75.50 110 GLU A C 1
ATOM 887 O O . GLU A 1 110 ? -8.859 4.398 -11.446 1.00 75.50 110 GLU A O 1
ATOM 892 N N . PHE A 1 111 ? -8.439 5.843 -13.129 1.00 68.94 111 PHE A N 1
ATOM 893 C CA . PHE A 1 111 ? -9.791 6.034 -13.627 1.00 68.94 111 PHE A CA 1
ATOM 894 C C . PHE A 1 111 ? -9.889 5.414 -15.025 1.00 68.94 111 PHE A C 1
ATOM 896 O O . PHE A 1 111 ? -8.944 5.461 -15.808 1.00 68.94 111 PHE A O 1
ATOM 903 N N . LYS A 1 112 ? -11.044 4.826 -15.347 1.00 71.00 112 LYS A N 1
ATOM 904 C CA . LYS A 1 112 ? -11.370 4.478 -16.739 1.00 71.00 112 LYS A CA 1
ATOM 905 C C . LYS A 1 112 ? -11.566 5.776 -17.538 1.00 71.00 112 LYS A C 1
ATOM 907 O O . LYS A 1 112 ? -11.977 6.770 -16.934 1.00 71.00 112 LYS A O 1
ATOM 912 N N . GLU A 1 113 ? -11.310 5.745 -18.844 1.00 59.31 113 GLU A N 1
ATOM 913 C CA . GLU A 1 113 ? -11.285 6.917 -19.743 1.00 59.31 113 GLU A CA 1
ATOM 914 C C . GLU A 1 113 ? -12.493 7.862 -19.599 1.00 59.31 113 GLU A C 1
ATOM 916 O O . GLU A 1 113 ? -12.298 9.071 -19.546 1.00 59.31 113 GLU A O 1
ATOM 921 N N . ASP A 1 114 ? -13.691 7.345 -19.318 1.00 57.94 114 ASP A N 1
ATOM 922 C CA . ASP A 1 114 ? -14.914 8.163 -19.202 1.00 57.94 114 ASP A CA 1
ATOM 923 C C . ASP A 1 114 ? -15.303 8.545 -17.759 1.00 57.94 114 ASP A C 1
ATOM 925 O O . ASP A 1 114 ? -16.447 8.895 -17.465 1.00 57.94 114 ASP A O 1
ATOM 929 N N . SER A 1 115 ? -14.391 8.384 -16.795 1.00 57.59 115 SER A N 1
ATOM 930 C CA . SER A 1 115 ? -14.745 8.405 -15.365 1.00 57.59 115 SER A CA 1
ATOM 931 C C . SER A 1 115 ? -14.002 9.418 -14.505 1.00 57.59 115 SER A C 1
ATOM 933 O O . SER A 1 115 ? -14.292 9.492 -13.302 1.00 57.59 115 SER A O 1
ATOM 935 N N . ILE A 1 116 ? -13.111 10.219 -15.098 1.00 58.31 116 ILE A N 1
ATOM 936 C CA . ILE A 1 116 ? -12.661 11.449 -14.447 1.00 58.31 116 ILE A CA 1
ATOM 937 C C . ILE A 1 116 ? -13.868 12.392 -14.415 1.00 58.31 116 ILE A C 1
ATOM 939 O O . ILE A 1 116 ? -14.463 12.640 -15.462 1.00 58.31 116 ILE A O 1
ATOM 943 N N . PRO A 1 117 ? -14.269 12.916 -13.248 1.00 57.09 117 PRO A N 1
ATOM 944 C CA . PRO A 1 117 ? -15.292 13.947 -13.206 1.00 57.09 117 PRO A CA 1
ATOM 945 C C . PRO A 1 117 ? -14.745 15.211 -13.886 1.00 57.09 117 PRO A C 1
ATOM 947 O O . PRO A 1 117 ? -14.028 15.991 -13.263 1.00 57.09 117 PRO A O 1
ATOM 950 N N . LEU A 1 118 ? -15.050 15.395 -15.174 1.00 54.47 118 LEU A N 1
ATOM 951 C CA . LEU A 1 118 ? -14.841 16.671 -15.843 1.00 54.47 118 LEU A CA 1
ATOM 952 C C . LEU A 1 118 ? -15.854 17.684 -15.308 1.00 54.47 118 LEU A C 1
ATOM 954 O O . LEU A 1 118 ? -17.037 17.393 -15.138 1.00 54.47 118 LEU A O 1
ATOM 958 N N . SER A 1 119 ? -15.360 18.892 -15.056 1.00 49.66 119 SER A N 1
ATOM 959 C CA . SER A 1 119 ? -16.129 20.061 -14.630 1.00 49.66 119 SER A CA 1
ATOM 960 C C . SER A 1 119 ? -16.976 20.626 -15.783 1.00 49.66 119 SER A C 1
ATOM 962 O O . SER A 1 119 ? -16.850 21.799 -16.130 1.00 49.66 119 SER A O 1
ATOM 964 N N . SER A 1 120 ? -17.831 19.824 -16.417 1.00 49.00 120 SER A N 1
ATOM 965 C CA . SER A 1 120 ? -18.865 20.377 -17.291 1.00 49.00 120 SER A CA 1
ATOM 966 C C . SER A 1 120 ? -20.085 20.712 -16.438 1.00 49.00 120 SER A C 1
ATOM 968 O O . SER A 1 120 ? -20.818 19.821 -16.011 1.00 49.00 120 SER A O 1
ATOM 970 N N . HIS A 1 121 ? -20.269 22.015 -16.235 1.00 43.12 121 HIS A N 1
ATOM 971 C CA . HIS A 1 121 ? -21.397 22.697 -15.602 1.00 43.12 121 HIS A CA 1
ATOM 972 C C . HIS A 1 121 ? -21.250 22.971 -14.102 1.00 43.12 121 HIS A C 1
ATOM 974 O O . HIS A 1 121 ? -21.524 22.152 -13.231 1.00 43.12 121 HIS A O 1
ATOM 980 N N . PHE A 1 122 ? -20.875 24.222 -13.831 1.00 41.00 122 PHE A N 1
ATOM 981 C CA . PHE A 1 122 ? -21.382 25.007 -12.713 1.00 41.00 122 PHE A CA 1
ATOM 982 C C . PHE A 1 122 ? -22.915 24.838 -12.669 1.00 41.00 122 PHE A C 1
ATOM 984 O O . PHE A 1 122 ? -23.644 25.488 -13.413 1.00 41.00 122 PHE A O 1
ATOM 991 N N . VAL A 1 123 ? -23.404 23.891 -11.869 1.00 42.78 123 VAL A N 1
ATOM 992 C CA . VAL A 1 123 ? -24.836 23.743 -11.592 1.00 42.78 123 VAL A CA 1
ATOM 993 C C . VAL A 1 123 ? -25.163 24.664 -10.420 1.00 42.78 123 VAL A C 1
ATOM 995 O O . VAL A 1 123 ? -24.466 24.649 -9.404 1.00 42.78 123 VAL A O 1
ATOM 998 N N . SER A 1 124 ? -26.188 25.496 -10.600 1.00 38.44 124 SER A N 1
ATOM 999 C CA . SER A 1 124 ? -26.650 26.526 -9.668 1.00 38.44 124 SER A CA 1
ATOM 1000 C C . SER A 1 124 ? -26.757 26.057 -8.208 1.00 38.44 124 SER A C 1
ATOM 1002 O O . SER A 1 124 ? -27.072 24.906 -7.907 1.00 38.44 124 SER A O 1
ATOM 1004 N N . ALA A 1 125 ? -26.500 27.002 -7.302 1.00 42.28 125 ALA A N 1
ATOM 1005 C CA . ALA A 1 125 ? -26.105 26.850 -5.901 1.00 42.28 125 ALA A CA 1
ATOM 1006 C C . ALA A 1 125 ? -27.121 26.231 -4.907 1.00 42.28 125 ALA A C 1
ATOM 1008 O O . ALA A 1 125 ? -27.072 26.552 -3.721 1.00 42.28 125 ALA A O 1
ATOM 1009 N N . THR A 1 126 ? -28.020 25.331 -5.312 1.00 44.56 126 THR A N 1
ATOM 1010 C CA . THR A 1 126 ? -29.024 24.749 -4.390 1.00 44.56 126 THR A CA 1
ATOM 1011 C C . THR A 1 126 ? -29.016 23.226 -4.274 1.00 44.56 126 THR A C 1
ATOM 1013 O O . THR A 1 126 ? -29.655 22.687 -3.372 1.00 44.56 126 THR A O 1
ATOM 1016 N N . SER A 1 127 ? -28.221 22.503 -5.066 1.00 41.09 127 SER A N 1
ATOM 1017 C CA . SER A 1 127 ? -28.034 21.056 -4.892 1.00 41.09 127 SER A CA 1
ATOM 1018 C C . SER A 1 127 ? -26.573 20.730 -4.607 1.00 41.09 127 SER A C 1
ATOM 1020 O O . SER A 1 127 ? -25.710 21.001 -5.438 1.00 41.09 127 SER A O 1
ATOM 1022 N N . LYS A 1 128 ? -26.288 20.124 -3.445 1.00 43.44 128 LYS A N 1
ATOM 1023 C CA . LYS A 1 128 ? -24.953 19.610 -3.083 1.00 43.44 128 LYS A CA 1
ATOM 1024 C C . LYS A 1 128 ? -24.397 18.778 -4.255 1.00 43.44 128 LYS A C 1
ATOM 1026 O O . LYS A 1 128 ? -24.932 17.696 -4.513 1.00 43.44 128 LYS A O 1
ATOM 1031 N N . PRO A 1 129 ? -23.349 19.229 -4.966 1.00 39.25 129 PRO A N 1
ATOM 1032 C CA . PRO A 1 129 ? -22.912 18.571 -6.182 1.00 39.25 129 PRO A CA 1
ATOM 1033 C C . PRO A 1 129 ? -22.056 17.375 -5.777 1.00 39.25 129 PRO A C 1
ATOM 1035 O O . PRO A 1 129 ? -20.888 17.515 -5.417 1.00 39.25 129 PRO A O 1
ATOM 1038 N N . ARG A 1 130 ? -22.645 16.177 -5.771 1.00 39.97 130 ARG A N 1
ATOM 1039 C CA . ARG A 1 130 ? -21.861 14.938 -5.642 1.00 39.97 130 ARG A CA 1
ATOM 1040 C C . ARG A 1 130 ? -22.064 13.933 -6.760 1.00 39.97 130 ARG A C 1
ATOM 1042 O O . ARG A 1 130 ? -21.377 12.921 -6.755 1.00 39.97 130 ARG A O 1
ATOM 1049 N N . ASN A 1 131 ? -22.926 14.218 -7.727 1.00 40.31 131 ASN A N 1
ATOM 1050 C CA . ASN A 1 131 ? -23.087 13.365 -8.892 1.00 40.31 131 ASN A CA 1
ATOM 1051 C C . ASN A 1 131 ? -23.079 14.236 -10.151 1.00 40.31 131 ASN A C 1
ATOM 1053 O O . ASN A 1 131 ? -23.992 15.047 -10.301 1.00 40.31 131 ASN A O 1
ATOM 1057 N N . PRO A 1 132 ? -22.077 14.107 -11.042 1.00 44.66 132 PRO A N 1
ATOM 1058 C CA . PRO A 1 132 ? -22.246 14.567 -12.416 1.00 44.66 132 PRO A CA 1
ATOM 1059 C C . PRO A 1 132 ? -23.511 13.915 -12.986 1.00 44.66 132 PRO A C 1
ATOM 1061 O O . PRO A 1 132 ? -23.759 12.731 -12.740 1.00 44.66 132 PRO A O 1
ATOM 1064 N N . VAL A 1 133 ? -24.329 14.715 -13.671 1.00 45.44 133 VAL A N 1
ATOM 1065 C CA . VAL A 1 133 ? -25.584 14.295 -14.304 1.00 45.44 133 VAL A CA 1
ATOM 1066 C C . VAL A 1 133 ? -25.245 13.291 -15.403 1.00 45.44 133 VAL A C 1
ATOM 1068 O O . VAL A 1 133 ? -24.983 13.649 -16.543 1.00 45.44 133 VAL A O 1
ATOM 1071 N N . PHE A 1 134 ? -25.193 12.020 -15.032 1.00 48.16 134 PHE A N 1
ATOM 1072 C CA . PHE A 1 134 ? -25.203 10.904 -15.959 1.00 48.16 134 PHE A CA 1
ATOM 1073 C C . PHE A 1 134 ? -26.627 10.345 -15.994 1.00 48.16 134 PHE A C 1
ATOM 1075 O O . PHE A 1 134 ? -27.303 10.341 -14.962 1.00 48.16 134 PHE A O 1
ATOM 1082 N N . SER A 1 135 ? -27.092 9.909 -17.169 1.00 55.03 135 SER A N 1
ATOM 1083 C CA . SER A 1 135 ? -28.430 9.327 -17.342 1.00 55.03 135 SER A CA 1
ATOM 1084 C C . SER A 1 135 ? -28.697 8.225 -16.304 1.00 55.03 135 SER A C 1
ATOM 1086 O O . SER A 1 135 ? -27.771 7.545 -15.855 1.00 55.03 135 SER A O 1
ATOM 1088 N N . LEU A 1 136 ? -29.963 8.045 -15.906 1.00 55.53 136 LEU A N 1
ATOM 1089 C CA . LEU A 1 136 ? -30.383 6.993 -14.965 1.00 55.53 136 LEU A CA 1
ATOM 1090 C C . LEU A 1 136 ? -29.842 5.614 -15.382 1.00 55.53 136 LEU A C 1
ATOM 1092 O O . LEU A 1 136 ? -29.310 4.886 -14.548 1.00 55.53 136 LEU A O 1
ATOM 1096 N N . GLU A 1 137 ? -29.847 5.328 -16.683 1.00 53.16 137 GLU A N 1
ATOM 1097 C CA . GLU A 1 137 ? -29.265 4.116 -17.267 1.00 53.16 137 GLU A CA 1
ATOM 1098 C C . GLU A 1 137 ? -27.753 4.002 -17.016 1.00 53.16 137 GLU A C 1
ATOM 1100 O O . GLU A 1 137 ? -27.268 2.951 -16.598 1.00 53.16 137 GLU A O 1
ATOM 1105 N N . PHE A 1 138 ? -26.995 5.092 -17.176 1.00 53.72 138 PHE A N 1
ATOM 1106 C CA . PHE A 1 138 ? -25.553 5.103 -16.925 1.00 53.72 138 PHE A CA 1
ATOM 1107 C C . PHE A 1 138 ? -25.221 4.970 -15.431 1.00 53.72 138 PHE A C 1
ATOM 1109 O O . PHE A 1 138 ? -24.255 4.297 -15.058 1.00 53.72 138 PHE A O 1
ATOM 1116 N N . LEU A 1 139 ? -26.029 5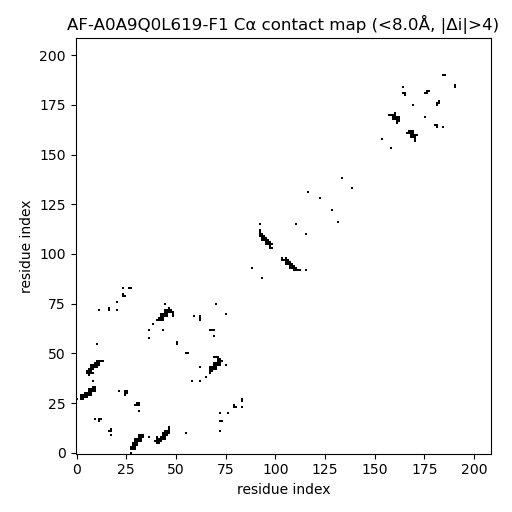.565 -14.548 1.00 55.53 139 LEU A N 1
ATOM 1117 C CA . LEU A 1 139 ? -25.907 5.394 -13.096 1.00 55.53 139 LEU A CA 1
ATOM 1118 C C . LEU A 1 139 ? -26.204 3.952 -12.671 1.00 55.53 139 LEU A C 1
ATOM 1120 O O . LEU A 1 139 ? -25.463 3.397 -11.857 1.00 55.53 139 LEU A O 1
ATOM 1124 N N . GLU A 1 140 ? -27.229 3.322 -13.242 1.00 59.09 140 GLU A N 1
ATOM 1125 C CA . GLU A 1 140 ? -27.574 1.922 -12.983 1.00 59.09 140 GLU A CA 1
ATOM 1126 C C . GLU A 1 140 ? -26.506 0.956 -13.501 1.00 59.09 140 GLU A C 1
ATOM 1128 O O . GLU A 1 140 ? -26.112 0.020 -12.797 1.00 59.09 140 GLU A O 1
ATOM 1133 N N . GLN A 1 141 ? -25.974 1.203 -14.698 1.00 60.25 141 GLN A N 1
ATOM 1134 C CA . GLN A 1 141 ? -24.916 0.393 -15.295 1.00 60.25 141 GLN A CA 1
ATOM 1135 C C . GLN A 1 141 ? -23.607 0.534 -14.505 1.00 60.25 141 GLN A C 1
ATOM 1137 O O . GLN A 1 141 ? -22.978 -0.466 -14.147 1.00 60.25 141 GLN A O 1
ATOM 1142 N N . ARG A 1 142 ? -23.260 1.755 -14.077 1.00 58.00 142 ARG A N 1
ATOM 1143 C CA . ARG A 1 142 ? -22.118 2.021 -13.191 1.00 58.00 142 ARG A CA 1
ATOM 1144 C C . ARG A 1 142 ? -22.327 1.460 -11.784 1.00 5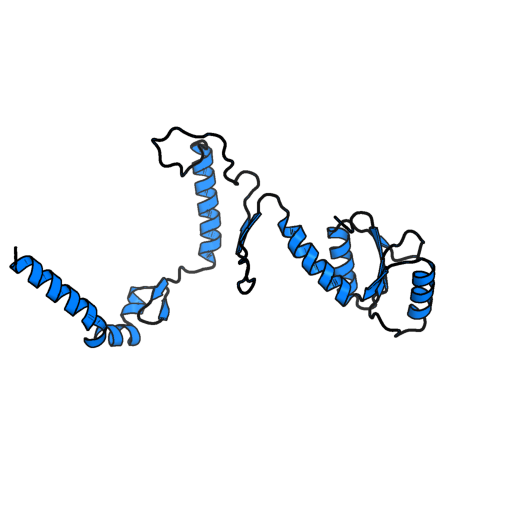8.00 142 ARG A C 1
ATOM 1146 O O . ARG A 1 142 ? -21.350 1.046 -11.158 1.00 58.00 142 ARG A O 1
ATOM 1153 N N . ALA A 1 143 ? -23.554 1.413 -11.265 1.00 62.88 143 ALA A N 1
ATOM 1154 C CA . ALA A 1 143 ? -23.869 0.774 -9.987 1.00 62.88 143 ALA A CA 1
ATOM 1155 C C . ALA A 1 143 ? -23.714 -0.750 -10.072 1.00 62.88 143 ALA A C 1
ATOM 1157 O O . ALA A 1 143 ? -23.099 -1.338 -9.180 1.00 62.88 143 ALA A O 1
ATOM 1158 N N . LYS A 1 144 ? -24.175 -1.375 -11.162 1.00 65.62 144 LYS A N 1
ATOM 1159 C CA . LYS A 1 144 ? -23.990 -2.810 -11.439 1.00 65.62 144 LYS A CA 1
ATOM 1160 C C . LYS A 1 144 ? -22.512 -3.163 -11.627 1.00 65.62 144 LYS A C 1
ATOM 1162 O O . LYS A 1 144 ? -22.025 -4.098 -10.992 1.00 65.62 144 LYS A O 1
ATOM 1167 N N . GLU A 1 145 ? -21.756 -2.376 -12.393 1.00 62.00 145 GLU A N 1
ATOM 1168 C CA . GLU A 1 145 ? -20.311 -2.575 -12.573 1.00 62.00 145 GLU A CA 1
ATOM 1169 C C . GLU A 1 145 ? -19.516 -2.349 -11.283 1.00 62.00 145 GLU A C 1
ATOM 1171 O O . GLU A 1 145 ? -18.632 -3.143 -10.945 1.00 62.00 145 GLU A O 1
ATOM 1176 N N . ASN A 1 146 ? -19.834 -1.299 -10.517 1.00 59.03 146 ASN A N 1
ATOM 1177 C CA . ASN A 1 146 ? -19.209 -1.075 -9.216 1.00 59.03 146 ASN A CA 1
ATOM 1178 C C . ASN A 1 146 ? -19.593 -2.162 -8.220 1.00 59.03 146 ASN A C 1
ATOM 1180 O O . ASN A 1 146 ? -18.733 -2.575 -7.449 1.00 59.03 146 ASN A O 1
ATOM 1184 N N . GLN A 1 147 ? -20.826 -2.671 -8.234 1.00 59.69 147 GLN A N 1
ATOM 1185 C CA . GLN A 1 147 ? -21.199 -3.828 -7.426 1.00 59.69 147 GLN A CA 1
ATOM 1186 C C . GLN A 1 147 ? -20.416 -5.070 -7.846 1.00 59.69 147 GLN A C 1
ATOM 1188 O O . GLN A 1 147 ? -19.894 -5.745 -6.966 1.00 59.69 147 GLN A O 1
ATOM 1193 N N . ALA A 1 148 ? -20.234 -5.343 -9.138 1.00 59.25 148 ALA A N 1
ATOM 1194 C CA . ALA A 1 148 ? -19.466 -6.491 -9.622 1.00 59.25 148 ALA A CA 1
ATOM 1195 C C . ALA A 1 148 ? -17.964 -6.386 -9.282 1.00 59.25 148 ALA A C 1
ATOM 1197 O O . ALA A 1 148 ? -17.352 -7.350 -8.810 1.00 59.25 148 ALA A O 1
ATOM 1198 N N . LEU A 1 149 ? -17.362 -5.202 -9.437 1.00 58.50 149 LEU A N 1
ATOM 1199 C CA . LEU A 1 149 ? -15.964 -4.934 -9.071 1.00 58.50 149 LEU A CA 1
ATOM 1200 C C . LEU A 1 149 ? -15.760 -4.916 -7.554 1.00 58.50 149 LEU A C 1
ATOM 1202 O O . LEU A 1 149 ? -14.771 -5.461 -7.055 1.00 58.50 149 LEU A O 1
ATOM 1206 N N . GLN A 1 150 ? -16.704 -4.349 -6.797 1.00 56.12 150 GLN A N 1
ATOM 1207 C CA . GLN A 1 150 ? -16.706 -4.437 -5.342 1.00 56.12 150 GLN A CA 1
ATOM 1208 C C . GLN A 1 150 ? -16.930 -5.873 -4.884 1.00 56.12 150 GLN A C 1
ATOM 1210 O O . GLN A 1 150 ? -16.273 -6.276 -3.939 1.00 56.12 150 GLN A O 1
ATOM 1215 N N . GLN A 1 151 ? -17.777 -6.674 -5.529 1.00 55.41 151 GLN A N 1
ATOM 1216 C CA . GLN A 1 151 ? -17.960 -8.091 -5.207 1.00 55.41 151 GLN A CA 1
ATOM 1217 C C . GLN A 1 151 ? -16.688 -8.893 -5.507 1.00 55.41 151 GLN A C 1
ATOM 1219 O O . GLN A 1 151 ? -16.268 -9.672 -4.655 1.00 55.41 151 GLN A O 1
ATOM 1224 N N . LYS A 1 152 ? -15.993 -8.650 -6.631 1.00 54.53 152 LYS A N 1
ATOM 1225 C CA . LYS A 1 152 ? -14.680 -9.263 -6.930 1.00 54.53 152 LYS A CA 1
ATOM 1226 C C . LYS A 1 152 ? -13.589 -8.853 -5.928 1.00 54.53 152 LYS A C 1
ATOM 1228 O O . LYS A 1 152 ? -12.840 -9.715 -5.472 1.00 54.53 152 LYS A O 1
ATOM 1233 N N . LYS A 1 153 ? -13.517 -7.578 -5.519 1.00 52.88 153 LYS A N 1
ATOM 1234 C CA . LYS A 1 153 ? -12.571 -7.109 -4.480 1.00 52.88 153 LYS A CA 1
ATOM 1235 C C . LYS A 1 153 ? -12.960 -7.578 -3.065 1.00 52.88 153 LYS A C 1
ATOM 1237 O O . LYS A 1 153 ? -12.085 -7.939 -2.282 1.00 52.88 153 LYS A O 1
ATOM 1242 N N . ARG A 1 154 ? -14.258 -7.655 -2.746 1.00 49.78 154 ARG A N 1
ATOM 1243 C CA . ARG A 1 154 ? -14.809 -8.174 -1.473 1.00 49.78 154 ARG A CA 1
ATOM 1244 C C . ARG A 1 154 ? -14.678 -9.693 -1.359 1.00 49.78 154 ARG A C 1
ATOM 1246 O O . ARG A 1 154 ? -14.553 -10.189 -0.247 1.00 49.78 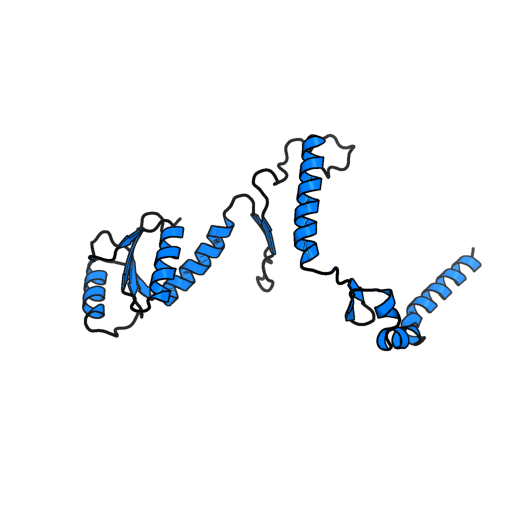154 ARG A O 1
ATOM 1253 N N . ARG A 1 155 ? -14.629 -10.425 -2.478 1.00 50.06 155 ARG A N 1
ATOM 1254 C CA . ARG A 1 155 ? -14.365 -11.875 -2.505 1.00 50.06 155 ARG A CA 1
ATOM 1255 C C . ARG A 1 155 ? -12.956 -12.243 -2.023 1.00 50.06 155 ARG A C 1
ATOM 1257 O O . ARG A 1 155 ? -12.779 -13.354 -1.543 1.00 50.06 155 ARG A O 1
ATOM 1264 N N . LYS A 1 156 ? -11.976 -11.327 -2.085 1.00 52.94 156 LYS A N 1
ATOM 1265 C CA . LYS A 1 156 ? -10.589 -11.587 -1.638 1.00 52.94 156 LYS A CA 1
ATOM 1266 C C . LYS A 1 156 ? -10.217 -10.981 -0.281 1.00 52.94 156 LYS A C 1
ATOM 1268 O O . LYS A 1 156 ? -9.238 -11.409 0.316 1.00 52.94 156 LYS A O 1
ATOM 1273 N N . LYS A 1 157 ? -10.996 -10.035 0.249 1.00 56.69 157 LYS A N 1
ATOM 1274 C CA . LYS A 1 157 ? -10.842 -9.543 1.625 1.00 56.69 157 LYS A CA 1
ATOM 1275 C C . LYS A 1 157 ? -12.152 -9.777 2.362 1.00 56.69 157 LYS A C 1
ATOM 1277 O O . LYS A 1 157 ? -13.074 -8.968 2.247 1.00 56.69 157 LYS A O 1
ATOM 1282 N N . LYS A 1 158 ? -12.242 -10.879 3.122 1.00 61.06 158 LYS A N 1
ATOM 1283 C CA . LYS A 1 158 ? -13.260 -11.003 4.181 1.00 61.06 158 LYS A CA 1
ATOM 1284 C C . LYS A 1 158 ? -13.221 -9.679 4.950 1.00 61.06 158 LYS A C 1
ATOM 1286 O O . LYS A 1 158 ? -12.126 -9.241 5.287 1.00 61.06 158 LYS A O 1
ATOM 1291 N N . LYS A 1 159 ? -14.361 -8.995 5.117 1.00 65.38 159 LYS A N 1
ATOM 1292 C CA . LYS A 1 159 ? -14.431 -7.672 5.764 1.00 65.38 159 LYS A CA 1
ATOM 1293 C C . LYS A 1 159 ? -13.945 -7.792 7.210 1.00 65.38 159 LYS A C 1
ATOM 1295 O O . LYS A 1 159 ? -14.744 -8.022 8.112 1.00 65.38 159 LYS A O 1
ATOM 1300 N N . GLN A 1 160 ? -12.639 -7.699 7.402 1.00 79.62 160 GLN A N 1
ATOM 1301 C CA . GLN A 1 160 ? -12.021 -7.644 8.707 1.00 79.62 160 GLN A CA 1
ATOM 1302 C C . GLN A 1 160 ? -12.368 -6.280 9.296 1.00 79.62 160 GLN A C 1
ATOM 1304 O O . GLN A 1 160 ? -12.158 -5.242 8.669 1.00 79.62 160 GLN A O 1
ATOM 1309 N N . LYS A 1 161 ? -12.998 -6.307 10.462 1.00 88.69 161 LYS A N 1
ATOM 1310 C CA . LYS A 1 161 ? -13.263 -5.144 11.303 1.00 88.69 161 LYS A CA 1
ATOM 1311 C C . LYS A 1 161 ? -12.125 -5.039 12.312 1.00 88.69 161 LYS A C 1
ATOM 1313 O O . LYS A 1 161 ? -11.464 -6.037 12.570 1.00 88.69 161 LYS A O 1
ATOM 1318 N N . TYR A 1 162 ? -11.890 -3.862 12.867 1.00 94.12 162 TYR A N 1
ATOM 1319 C CA . TYR A 1 162 ? -10.816 -3.640 13.833 1.00 94.12 162 TYR A CA 1
ATOM 1320 C C . TYR A 1 162 ? -11.402 -3.359 15.216 1.00 94.12 162 TYR A C 1
ATOM 1322 O O . TYR A 1 162 ? -12.421 -2.673 15.323 1.00 94.12 162 TYR A O 1
ATOM 1330 N N . CYS A 1 163 ? -10.813 -3.933 16.264 1.00 94.56 163 CYS A N 1
ATOM 1331 C CA . CYS A 1 163 ? -11.168 -3.644 17.647 1.00 94.56 163 CYS A CA 1
ATOM 1332 C C . CYS A 1 163 ? -10.093 -2.760 18.273 1.00 94.56 163 CYS A C 1
ATOM 1334 O O . CYS A 1 163 ? -8.973 -3.212 18.484 1.00 94.56 163 CYS A O 1
ATOM 1336 N N . GLU A 1 164 ? -10.456 -1.536 18.641 1.00 93.94 164 GLU A N 1
ATOM 1337 C CA . GLU A 1 164 ? -9.542 -0.585 19.286 1.00 93.94 164 GLU A CA 1
ATOM 1338 C C . GLU A 1 164 ? -9.171 -0.992 20.718 1.00 93.94 164 GLU A C 1
ATOM 1340 O O . GLU A 1 164 ? -8.095 -0.655 21.194 1.00 93.94 164 GLU A O 1
ATOM 1345 N N . ILE A 1 165 ? -10.028 -1.769 21.389 1.00 92.62 165 ILE A N 1
ATOM 1346 C CA . ILE A 1 165 ? -9.764 -2.284 22.739 1.00 92.62 165 ILE A CA 1
ATOM 1347 C C . ILE A 1 165 ? -8.669 -3.355 22.716 1.00 92.62 165 ILE A C 1
ATOM 1349 O O . ILE A 1 165 ? -7.809 -3.393 23.593 1.00 92.62 165 ILE A O 1
ATOM 1353 N N . CYS A 1 166 ? -8.733 -4.261 21.739 1.00 91.69 166 CYS A N 1
ATOM 1354 C CA . CYS A 1 166 ? -7.813 -5.393 21.646 1.00 91.69 166 CYS A CA 1
ATOM 1355 C C . CYS A 1 166 ? -6.615 -5.117 20.731 1.00 91.69 166 CYS A C 1
ATOM 1357 O O . CYS A 1 166 ? -5.631 -5.837 20.818 1.00 91.69 166 CYS A O 1
ATOM 1359 N N . GLY A 1 167 ? -6.694 -4.108 19.861 1.00 91.50 167 GLY A N 1
ATOM 1360 C CA . GLY A 1 167 ? -5.673 -3.832 18.850 1.00 91.50 167 GLY A CA 1
ATOM 1361 C C . GLY A 1 167 ? -5.658 -4.841 17.696 1.00 91.50 167 GLY A C 1
ATOM 1362 O O . GLY A 1 167 ? -4.645 -4.997 17.022 1.00 91.50 167 GLY A O 1
ATOM 1363 N N . GLU A 1 168 ? -6.762 -5.562 17.473 1.00 91.75 168 GLU A N 1
ATOM 1364 C CA . GLU A 1 168 ? -6.801 -6.726 16.582 1.00 91.75 168 GLU A CA 1
ATOM 1365 C C . GLU A 1 168 ? -7.924 -6.646 15.544 1.00 91.75 168 GLU A C 1
ATOM 1367 O O . GLU A 1 168 ? -9.014 -6.115 15.790 1.00 91.75 168 GLU A O 1
ATOM 1372 N N . TYR A 1 169 ? -7.670 -7.240 14.375 1.00 91.44 169 TYR A N 1
ATOM 1373 C CA . TYR A 1 169 ? -8.680 -7.433 13.341 1.00 91.44 169 TYR A CA 1
ATOM 1374 C C . TYR A 1 169 ? -9.525 -8.682 13.619 1.00 91.44 169 TYR A C 1
ATOM 1376 O O . TYR A 1 169 ? -8.998 -9.769 13.836 1.00 91.44 169 TYR A O 1
ATOM 1384 N N . TYR A 1 170 ? -10.847 -8.558 13.522 1.00 90.75 170 TYR A N 1
ATOM 1385 C CA . TYR A 1 170 ? -11.801 -9.650 13.695 1.00 90.75 170 TYR A CA 1
ATOM 1386 C C . TYR A 1 170 ? -12.778 -9.738 12.517 1.00 90.75 170 TYR A C 1
ATOM 1388 O O . TYR A 1 170 ? -13.116 -8.752 11.862 1.00 90.75 170 TYR A O 1
ATOM 1396 N N . SER A 1 171 ? -13.253 -10.946 12.225 1.00 89.94 171 SER A N 1
ATOM 1397 C CA . SER A 1 171 ? -14.230 -11.201 11.158 1.00 89.94 171 SER A CA 1
ATOM 1398 C C . SER A 1 171 ? -15.675 -11.129 11.660 1.00 89.94 171 SER A C 1
ATOM 1400 O O . SER A 1 171 ? -16.545 -10.586 10.979 1.00 89.94 171 SER A O 1
ATOM 1402 N N . ASN A 1 172 ? -15.929 -11.646 12.863 1.00 90.38 172 ASN A N 1
ATOM 1403 C CA . ASN A 1 172 ? -17.240 -11.676 13.500 1.00 90.38 172 ASN A CA 1
ATOM 1404 C C . ASN A 1 172 ? -17.171 -10.986 14.872 1.00 90.38 172 ASN A C 1
ATOM 1406 O O . ASN A 1 172 ? -16.322 -11.302 15.703 1.00 90.38 172 ASN A O 1
ATOM 1410 N N . LEU A 1 173 ? -18.056 -10.005 15.080 1.00 90.94 173 LEU A N 1
ATOM 1411 C CA . LEU A 1 173 ? -18.104 -9.211 16.308 1.00 90.94 173 LEU A CA 1
ATOM 1412 C C . LEU A 1 173 ? -18.488 -10.068 17.515 1.00 90.94 173 LEU A C 1
ATOM 1414 O O . LEU A 1 173 ? -17.862 -9.959 18.562 1.00 90.94 173 LEU A O 1
ATOM 1418 N N . HIS A 1 174 ? -19.500 -10.922 17.364 1.00 91.81 174 HIS A N 1
ATOM 1419 C CA . HIS A 1 174 ? -20.047 -11.698 18.468 1.00 91.81 174 HIS A CA 1
ATOM 1420 C C . HIS A 1 174 ? -19.029 -12.709 19.000 1.00 91.81 174 HIS A C 1
ATOM 1422 O O . HIS A 1 174 ? -18.825 -12.808 20.206 1.00 91.81 174 HIS A O 1
ATOM 1428 N N . SER A 1 175 ? -18.308 -13.389 18.104 1.00 91.00 175 SER A N 1
ATOM 1429 C CA . SER A 1 175 ? -17.225 -14.280 18.525 1.00 91.00 175 SER A CA 1
ATOM 1430 C C . SER A 1 175 ? -16.088 -13.509 19.195 1.00 91.00 175 SER A C 1
ATOM 1432 O O . SER A 1 175 ? -15.533 -13.990 20.174 1.00 91.00 175 SER A O 1
ATOM 1434 N N . HIS A 1 176 ? -15.760 -12.308 18.705 1.00 93.88 176 HIS A N 1
ATOM 1435 C CA . HIS A 1 176 ? -14.676 -11.491 19.249 1.00 93.88 176 HIS A CA 1
ATOM 1436 C C . HIS A 1 176 ? -14.964 -10.989 20.673 1.00 93.88 176 HIS A C 1
ATOM 1438 O O . HIS A 1 176 ? -14.123 -11.151 21.554 1.00 93.88 176 HIS A O 1
ATOM 1444 N N . ILE A 1 177 ? -16.154 -10.440 20.941 1.00 94.44 177 ILE A N 1
ATOM 1445 C CA . ILE A 1 177 ? -16.490 -9.890 22.272 1.00 94.44 177 ILE A CA 1
ATOM 1446 C C . ILE A 1 177 ? -16.583 -10.965 23.365 1.00 94.44 177 ILE A C 1
ATOM 1448 O O . ILE A 1 177 ? -16.474 -10.663 24.553 1.00 94.44 177 ILE A O 1
ATOM 1452 N N . VAL A 1 178 ? -16.785 -12.226 22.973 1.00 93.50 178 VAL A N 1
ATOM 1453 C CA . VAL A 1 178 ? -16.824 -13.380 23.880 1.00 93.50 178 VAL A CA 1
ATOM 1454 C C . VAL A 1 178 ? -15.415 -13.843 24.274 1.00 93.50 178 VAL A C 1
ATOM 1456 O O . VAL A 1 178 ? -15.260 -14.512 25.300 1.00 93.50 178 VAL A O 1
ATOM 1459 N N . LEU A 1 179 ? -14.378 -13.452 23.524 1.00 93.06 179 LEU A N 1
ATOM 1460 C CA . LEU A 1 179 ? -12.996 -13.820 23.821 1.00 93.06 179 LEU A CA 1
ATOM 1461 C C . LEU A 1 179 ? -12.541 -13.273 25.176 1.00 93.06 179 LEU A C 1
ATOM 1463 O O . LEU A 1 179 ? -12.903 -12.174 25.606 1.00 93.06 179 LEU A O 1
ATOM 1467 N N . LYS A 1 180 ? -11.678 -14.052 25.835 1.00 91.31 180 LYS A N 1
ATOM 1468 C CA . LYS A 1 180 ? -11.149 -13.755 27.172 1.00 91.31 180 LYS A CA 1
ATOM 1469 C C . LYS A 1 180 ? -10.488 -12.377 27.238 1.00 91.31 180 LYS A C 1
ATOM 1471 O O . LYS A 1 180 ? -10.702 -11.663 28.209 1.00 91.31 180 LYS A O 1
ATOM 1476 N N . MET A 1 181 ? -9.744 -11.985 26.205 1.00 92.44 181 MET A N 1
ATOM 1477 C CA . MET A 1 181 ? -9.070 -10.683 26.146 1.00 92.44 181 MET A CA 1
ATOM 1478 C C . MET A 1 181 ? -10.062 -9.519 26.214 1.00 92.44 181 MET A C 1
ATOM 1480 O O . MET A 1 181 ? -9.971 -8.686 27.118 1.00 92.44 181 MET A O 1
ATOM 1484 N N . HIS A 1 182 ? -11.057 -9.510 25.323 1.00 95.06 182 HIS A N 1
ATOM 1485 C CA . HIS A 1 182 ? -12.077 -8.465 25.283 1.00 95.06 182 HIS A CA 1
ATOM 1486 C C . HIS A 1 182 ? -12.908 -8.443 26.573 1.00 95.06 182 HIS A C 1
ATOM 1488 O O . HIS A 1 182 ? -13.103 -7.390 27.177 1.00 95.06 182 HIS A O 1
ATOM 1494 N N . ARG A 1 183 ? -13.325 -9.617 27.069 1.00 94.69 183 ARG A N 1
ATOM 1495 C CA . ARG A 1 183 ? -14.065 -9.734 28.336 1.00 94.69 183 ARG A CA 1
ATOM 1496 C C . ARG A 1 183 ? -13.271 -9.225 29.535 1.00 94.69 183 ARG A C 1
ATOM 1498 O O . ARG A 1 183 ? -13.831 -8.544 30.390 1.00 94.69 183 ARG A O 1
ATOM 1505 N N . ASN A 1 184 ? -11.983 -9.546 29.614 1.00 94.56 184 ASN A N 1
ATOM 1506 C CA . ASN A 1 184 ? -11.124 -9.088 30.702 1.00 94.56 184 ASN A CA 1
ATOM 1507 C C . ASN A 1 184 ? -10.957 -7.569 30.677 1.00 94.56 184 ASN A C 1
ATOM 1509 O O . ASN A 1 184 ? -10.918 -6.953 31.738 1.00 94.56 184 ASN A O 1
ATOM 1513 N N . PHE A 1 185 ? -10.885 -6.962 29.491 1.00 94.75 185 PHE A N 1
ATOM 1514 C CA . PHE A 1 185 ? -10.890 -5.510 29.368 1.00 94.75 185 PHE A CA 1
ATOM 1515 C C . PHE A 1 185 ? -12.239 -4.912 29.790 1.00 94.75 185 PHE A C 1
ATOM 1517 O O . PHE A 1 185 ? -12.260 -3.991 30.602 1.00 94.75 185 PHE A O 1
ATOM 1524 N N . ALA A 1 186 ? -13.353 -5.471 29.308 1.00 94.12 186 ALA A N 1
ATOM 1525 C CA . ALA A 1 186 ? -14.705 -4.993 29.603 1.00 94.12 186 ALA A CA 1
ATOM 1526 C C . ALA A 1 186 ? -15.048 -5.045 31.105 1.00 94.12 186 ALA A C 1
ATOM 1528 O O . ALA A 1 186 ? -15.718 -4.161 31.628 1.00 94.12 186 ALA A O 1
ATOM 1529 N N . LYS A 1 187 ? -14.556 -6.061 31.828 1.00 93.75 187 LYS A N 1
ATOM 1530 C CA . LYS A 1 187 ? -14.791 -6.221 33.275 1.00 93.75 187 LYS A CA 1
ATOM 1531 C C . LYS A 1 187 ? -13.956 -5.280 34.149 1.00 93.75 187 LYS A C 1
ATOM 1533 O O . LYS A 1 187 ? -14.283 -5.076 35.318 1.00 93.75 187 LYS A O 1
ATOM 1538 N N . LYS A 1 188 ? -12.861 -4.716 33.633 1.00 94.56 188 LYS A N 1
ATOM 1539 C CA . LYS A 1 188 ? -11.994 -3.818 34.407 1.00 94.56 188 LYS A CA 1
ATOM 1540 C C . LYS A 1 188 ? -12.639 -2.438 34.506 1.00 94.56 188 LYS A C 1
ATOM 1542 O O . LYS A 1 188 ? -12.522 -1.624 33.598 1.00 94.56 188 LYS A O 1
ATOM 1547 N N . LYS A 1 189 ? -13.225 -2.130 35.667 1.00 91.75 189 LYS A N 1
ATOM 1548 C CA . LYS A 1 189 ? -13.843 -0.820 35.959 1.00 91.75 189 LYS A CA 1
ATOM 1549 C C . LYS A 1 189 ? -12.912 0.370 35.688 1.00 91.75 189 LYS A C 1
ATOM 1551 O O . LYS A 1 189 ? -13.371 1.411 35.237 1.00 91.75 189 LYS A O 1
ATOM 1556 N N . LYS A 1 190 ? -11.598 0.204 35.909 1.00 93.94 190 LYS A N 1
ATOM 1557 C CA . LYS A 1 190 ? -10.584 1.236 35.620 1.00 93.94 190 LYS A CA 1
ATOM 1558 C C . LYS A 1 190 ? -10.608 1.707 34.158 1.00 93.94 190 LYS A C 1
ATOM 1560 O O . LYS A 1 190 ? -10.443 2.894 33.914 1.00 93.94 190 LYS A O 1
ATOM 1565 N N . ASN A 1 191 ? -10.897 0.814 33.213 1.00 93.12 191 ASN A N 1
ATOM 1566 C CA . ASN A 1 191 ? -10.866 1.116 31.780 1.00 93.12 191 ASN A CA 1
ATOM 1567 C C . ASN A 1 191 ? -11.992 2.061 31.329 1.00 93.12 191 ASN A C 1
ATOM 1569 O O . ASN A 1 191 ? -11.860 2.710 30.299 1.00 93.12 191 ASN A O 1
ATOM 1573 N N . TYR A 1 192 ? -13.074 2.164 32.106 1.00 95.44 192 TYR A N 1
ATOM 1574 C CA . TYR A 1 192 ? -14.229 3.015 31.801 1.00 95.44 192 TYR A CA 1
ATOM 1575 C C . TYR A 1 192 ? -14.341 4.220 32.750 1.00 95.44 192 TYR A C 1
ATOM 1577 O O . TYR A 1 192 ? -15.316 4.963 32.689 1.00 95.44 192 TYR A O 1
ATOM 1585 N N . GLN A 1 193 ? -13.337 4.466 33.604 1.00 95.19 193 GLN A N 1
ATOM 1586 C CA . GLN A 1 193 ? -13.383 5.530 34.619 1.00 95.19 193 GLN A CA 1
ATOM 1587 C C . GLN A 1 193 ? -13.600 6.927 34.037 1.00 95.19 193 GLN A C 1
ATOM 1589 O O . GLN A 1 193 ? -14.352 7.712 34.609 1.00 95.19 193 GLN A O 1
ATOM 1594 N N . GLN A 1 194 ? -12.959 7.240 32.911 1.00 94.19 194 GLN A N 1
ATOM 1595 C CA . GLN A 1 194 ? -13.121 8.539 32.255 1.00 94.19 194 GLN A CA 1
ATOM 1596 C C . GLN A 1 194 ? -14.560 8.730 31.754 1.00 94.19 194 GLN A C 1
ATOM 1598 O O . GLN A 1 194 ? -15.146 9.795 31.929 1.00 94.19 194 GLN A O 1
ATOM 1603 N N . ILE A 1 195 ? -15.168 7.670 31.219 1.00 94.44 195 ILE A N 1
ATOM 1604 C CA . ILE A 1 195 ? -16.561 7.679 30.762 1.00 94.44 195 ILE A CA 1
ATOM 1605 C C . ILE A 1 195 ? -17.512 7.829 31.962 1.00 94.44 195 ILE A C 1
ATOM 1607 O O . ILE A 1 195 ? -18.412 8.668 31.939 1.00 94.44 195 ILE A O 1
ATOM 1611 N N . ASP A 1 196 ? -17.268 7.097 33.052 1.00 94.44 196 ASP A N 1
ATOM 1612 C CA . ASP A 1 196 ? -18.039 7.218 34.296 1.00 94.44 196 ASP A CA 1
ATOM 1613 C C . ASP A 1 196 ? -17.979 8.641 34.880 1.00 94.44 196 ASP A C 1
ATOM 1615 O O . ASP A 1 196 ? -18.972 9.152 35.407 1.00 94.44 196 ASP A O 1
ATOM 1619 N N . GLN A 1 197 ? -16.817 9.298 34.807 1.00 94.38 197 GLN A N 1
ATOM 1620 C CA . GLN A 1 197 ? -16.645 10.686 35.243 1.00 94.38 197 GLN A CA 1
ATOM 1621 C C . GLN A 1 197 ? -17.454 11.656 34.376 1.00 94.38 197 GLN A C 1
ATOM 1623 O O . GLN A 1 197 ? -18.133 12.528 34.924 1.00 94.38 197 GLN A O 1
ATOM 1628 N N . LEU A 1 198 ? -17.454 11.475 33.052 1.00 94.94 198 LEU A N 1
ATOM 1629 C CA . LEU A 1 198 ? -18.274 12.277 32.140 1.00 94.94 198 LEU A CA 1
ATOM 1630 C C . LEU A 1 198 ? -19.768 12.149 32.472 1.00 94.94 198 LEU A C 1
ATOM 1632 O O . LEU A 1 198 ? -20.446 13.165 32.626 1.00 94.94 198 LEU A O 1
ATOM 1636 N N . PHE A 1 199 ? -20.270 10.931 32.700 1.00 94.00 199 PHE A N 1
ATOM 1637 C CA . PHE A 1 199 ? -21.670 10.724 33.092 1.00 94.00 199 PHE A CA 1
ATOM 1638 C C . PHE A 1 199 ? -22.031 11.397 34.419 1.00 94.00 199 PHE A C 1
ATOM 1640 O O . PHE A 1 199 ? -23.120 11.958 34.558 1.00 94.00 199 PHE A O 1
ATOM 1647 N N . LYS A 1 200 ? -21.125 11.378 35.404 1.00 92.69 200 LYS A N 1
ATOM 1648 C CA . LYS A 1 200 ? -21.337 12.090 36.674 1.00 92.69 200 LYS A CA 1
ATOM 1649 C C . LYS A 1 200 ? -21.434 13.599 36.470 1.00 92.69 200 LYS A C 1
ATOM 1651 O O . LYS A 1 200 ? -22.233 14.239 37.148 1.00 92.69 200 LYS A O 1
ATOM 1656 N N . ASN A 1 201 ? -20.641 14.159 35.562 1.00 89.50 201 ASN A N 1
ATOM 1657 C CA . ASN A 1 201 ? -20.650 15.592 35.283 1.00 89.50 201 ASN A CA 1
ATOM 1658 C C . ASN A 1 201 ? -21.936 16.019 34.568 1.00 89.50 201 ASN A C 1
ATOM 1660 O O . ASN A 1 201 ? -22.543 17.003 34.981 1.00 89.50 201 ASN A O 1
ATOM 1664 N N . ILE A 1 202 ? -22.405 15.239 33.589 1.00 91.25 202 ILE A N 1
ATOM 1665 C CA . ILE A 1 202 ? -23.669 15.498 32.878 1.00 91.25 202 ILE A CA 1
ATOM 1666 C C . ILE A 1 202 ? -24.855 15.486 33.857 1.00 91.25 202 ILE A C 1
ATOM 1668 O O . ILE A 1 202 ? -25.590 16.466 33.954 1.00 91.25 202 ILE A O 1
ATO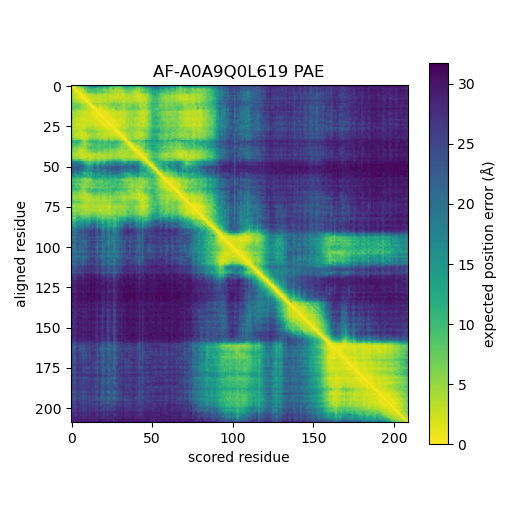M 1672 N N . ARG A 1 203 ? -24.976 14.446 34.695 1.00 85.19 203 ARG A N 1
ATOM 1673 C CA . ARG A 1 203 ? -26.065 14.340 35.691 1.00 85.19 203 ARG A CA 1
ATOM 1674 C C . ARG A 1 203 ? -26.060 15.462 36.732 1.00 85.19 203 ARG A C 1
ATOM 1676 O O . ARG A 1 203 ? -27.100 15.802 37.288 1.00 85.19 203 ARG A O 1
ATOM 1683 N N . LYS A 1 204 ? -24.889 16.018 37.054 1.00 77.75 204 LYS A N 1
ATOM 1684 C CA . LYS A 1 204 ? -24.776 17.169 37.966 1.00 77.75 204 LYS A CA 1
ATOM 1685 C C . LYS A 1 204 ? -25.249 18.471 37.320 1.00 77.75 204 LYS A C 1
ATOM 1687 O O . LYS A 1 204 ? -25.688 19.354 38.046 1.00 77.75 204 LYS A O 1
ATOM 1692 N N . GLN A 1 205 ? -25.143 18.602 35.999 1.00 73.38 205 GLN A N 1
ATOM 1693 C CA . GLN A 1 205 ? -25.613 19.779 35.268 1.00 73.38 205 GLN A CA 1
ATOM 1694 C C . GLN A 1 205 ? -27.137 19.772 35.103 1.00 73.38 205 GLN A C 1
ATOM 1696 O O . GLN A 1 205 ? -27.756 20.820 35.235 1.00 73.38 205 GLN A O 1
ATOM 1701 N N . GLU A 1 206 ? -27.746 18.600 34.909 1.00 71.94 206 GLU A N 1
ATOM 1702 C CA . GLU A 1 206 ? -29.210 18.451 34.841 1.00 71.94 206 GLU A CA 1
ATOM 1703 C C . GLU A 1 206 ? -29.903 18.796 36.163 1.00 71.94 206 GLU A C 1
ATOM 1705 O O . GLU A 1 206 ? -30.987 19.353 36.151 1.00 71.94 206 GLU A O 1
ATOM 1710 N N . LYS A 1 207 ? -29.259 18.526 37.306 1.00 67.31 207 LYS A N 1
ATOM 1711 C CA . LYS A 1 207 ? -29.787 18.872 38.640 1.00 67.31 207 LYS A CA 1
ATOM 1712 C C . LYS A 1 207 ? -29.625 20.347 39.029 1.00 67.31 207 LYS A C 1
ATOM 1714 O O . LYS A 1 207 ? -30.054 20.729 40.111 1.00 67.31 207 LYS A O 1
ATOM 1719 N N . LYS A 1 208 ? -28.912 21.137 38.220 1.00 58.62 208 LYS A N 1
ATOM 1720 C CA . LYS A 1 208 ? -28.676 22.574 38.448 1.00 58.62 208 LYS A CA 1
ATOM 1721 C C . LYS A 1 208 ? -29.534 23.471 37.546 1.00 58.62 208 LYS A C 1
ATOM 1723 O O . LYS A 1 208 ? -29.435 24.688 37.672 1.00 58.62 208 LYS A O 1
ATOM 1728 N N . LYS A 1 209 ? -30.306 22.880 36.635 1.00 50.81 209 LYS A N 1
ATOM 1729 C CA . LYS A 1 209 ? -31.396 23.538 35.912 1.00 50.81 209 LYS A CA 1
ATOM 1730 C C . LYS A 1 209 ? -32.706 23.238 36.623 1.00 50.81 209 LYS A C 1
ATOM 1732 O O . LYS A 1 209 ? -33.590 24.109 36.537 1.00 50.81 209 LYS A O 1
#

Radius of gyration: 30.9 Å; Cα contacts (8 Å, |Δi|>4): 174; chains: 1; bounding box: 70×41×76 Å

Mean predicted aligned error: 19.03 Å

Organism: Anaeramoeba ignava (NCBI:txid1746090)

Foldseek 3Di:
DVAAAAEEEEAEPPPVLVVLVCVLSVLVNYHYDHDDDDLSHQEYEHQDPDDDDPVVVVVVVVCVVSVHHYYYSVRVSVVSVVVVVVVVQPPVFKDWDADPVNPDDIDMDGDDPVGDPDPDDPDDDDDDPDDDDDPPVVVVVVVVVCVVVVVVVCVVDQPFDADPQQRDTDNDPVVVCPDPSNVVLVPPPVNCVVVVVVVVVVVVVVVVD

Nearest PDB structures (foldseek):
  4bmd-assembly1_A  TM=8.145E-01  e=3.520E-03  Schizosaccharomyces pombe
  6j0y-assembly2_B  TM=6.735E-01  e=6.134E-02  Saccharomyces cerevisiae S288C
  6j0y-assembly1_A  TM=6.793E-01  e=6.546E-02  Saccharomyces cerevisiae S288C
  6j0v-assembly2_B  TM=6.361E-01  e=3.893E-02  Saccharomyces cerevisiae S288C
  6j0v-assembly1_A  TM=6.414E-01  e=3.543E-01  Saccharomyces cerevisiae S288C

Sequence (209 aa):
MEFKGKIFFLDIHDSTLREKLIWNISLIGGTVVFDELTPKVLFLITDSATHQSEKSSSLIQTAKGLNIKIYAGEQFNQLLENKIIYSKRKTPNIIVVEDSTKIHRPSFREFKEDSIPLSSHFVSATSKPRNPVFSLEFLEQRAKENQALQQKKRRKKKKQKYCEICGEYYSNLHSHIVLKMHRNFAKKKKNYQQIDQLFKNIRKQEKKK

pLDDT: mean 72.6, std 15.88, range [38.44, 95.44]

Secondary structure (DSSP, 8-state):
--STT-EEEEE---HHHHHHHHHHHHHTT-EEE-S---TTEEEEEES-SS---HHHHHHHHHHHHTTPEEEEHHHHHHHHHHHHHHHHT-STTEEEE--TT--SPPEEEE--TT-S--------TTS---S----HHHHHHHHHHHHHHHHHHHTTS---EEETTTTEEES-HHHHHHSHHHHHHHH-GGGGHHHHHHHHHHHHHHTT-